Protein 3UB6 (pdb70)

Nearest PDB structures (foldseek):
  3ub8-assembly1_B  TM=1.004E+00  e=7.118E-33  Helicobacter pylori SS1
  2qhk-assembly1_A  TM=8.573E-01  e=2.829E-09  Vibrio parahaemolyticus RIMD 2210633
  4k08-assembly1_A  TM=8.414E-01  e=2.299E-08  Anaeromyxobacter dehalogenans 2CP-C
  5g4z-assembly1_A  TM=8.017E-01  e=2.987E-08  Pseudomonas syringae
  2vj0-assembly1_A  TM=3.983E-01  e=1.845E+00  Mus musculus

Solvent-accessible surface area: 14817 Å² total; per-residue (Å²): 115,56,76,27,43,81,51,10,79,60,13,20,36,120,43,9,27,156,8,0,31,27,0,1,96,1,0,11,24,6,0,36,4,1,33,122,49,36,99,96,107,56,0,76,84,15,0,33,50,2,0,108,109,0,14,82,32,137,22,16,0,19,1,8,0,0,30,94,101,0,44,2,24,16,8,59,14,36,66,163,31,69,61,101,75,1,71,112,25,97,6,116,73,40,44,81,8,0,89,13,2,28,114,5,12,142,134,55,21,11,73,9,104,7,65,18,21,63,141,90,76,13,123,50,40,117,5,0,0,24,0,51,57,4,121,77,5,103,0,4,0,0,0,0,0,0,43,66,21,1,68,102,54,7,52,78,13,69,107,26,22,102,95,85,117,56,76,36,40,80,46,6,80,75,16,19,36,65,42,9,31,114,9,0,31,20,0,1,88,1,0,10,29,5,0,42,9,2,28,133,67,63,99,75,99,57,0,60,154,17,0,29,60,4,0,106,50,0,14,87,36,121,21,15,0,18,1,8,0,0,27,105,99,0,44,2,29,17,8,61,15,35,67,164,29,68,60,102,71,1,73,112,23,98,7,112,78,43,44,79,7,1,90,12,2,34,113,6,13,119,132,55,22,11,72,9,103,8,71,16,20,62,147,90,77,12,128,43,40,135,5,0,0,23,0,53,61,5,120,80,1,76,0,3,0,0,0,0,0,0,43,66,22,2,67,97,53,8,76,78,10,71,108,32,14,89,71,92

Foldseek 3Di:
DVVVVVVVLVVLVVVVQVVQVVVVVVLLVVLVVLLVPDPLVRSLVVSQVVLVVVLVVVAFKHKWKAALQQQTCHDQQCVVSHRHHLQVPAAPVGDSQSVVLNVQQVVAKDKDWGWGASHHPHDTATKMWIWHQRPSSRMTMIIMGGSVNSCVVCVVVVVVVVVD/DVVVVVVVLVVLVVVVQVVQVVVVVVLLVVLLVCLVPDDLVVSLVVSQVVLVVVLVVVAFKHKWKAALQQQTCHDQQCVVSHRHRLQPPAAPVGDSQSVVLNVQQVVAKDKDWGWGASHHPHDTATKMWIWHQNPSSRMTMIIMGGSVNSCVVCVVVVVVVVVD

Secondary structure (DSSP, 8-state):
-HHHHHHHHHHHHHHHHHHHHHHHHHHHHHHHHHHHHS-HHHHHHHHHHHHHHHHHT-SS-EEEEE-TT-BEEE-TTSGGGTTSB-TT---TTS--HHHHHHHHHHTTSEEEEEEE-SSTTS--EEEEEEEEEETTTTEEEEEEEEHHHHHHHTHHHHHHHHH-/-HHHHHHHHHHHHHHHHHHHHHHHHHHHHHHHHHHTTS-HHHHHHHHHHHHHHHHHHTSS-EEEEEETT-BEEE-TTSGGGBTSB-TT---TTS--HHHHHHHHHHTTSEEEEEEE-SSTTSPPEEEEEEEEEETTTTEEEEEEEEHHHHHHHTHHHHHHHHH-

Structure (mmCIF, N/CA/C/O backbone):
data_3UB6
#
_entry.id   3UB6
#
_cell.length_a   79.608
_cell.length_b   81.881
_cell.length_c   94.534
_cell.angle_alpha   90.00
_cell.angle_beta   90.00
_cell.angle_gamma   90.00
#
_symmetry.space_group_name_H-M   'P 21 21 21'
#
loop_
_entity.id
_entity.type
_entity.pdbx_description
1 polymer 'chemoreceptor TlpB'
2 non-polymer UREA
3 non-polymer 'SULFATE ION'
4 non-polymer DI(HYDROXYETHYL)ETHER
5 non-polymer GLYCEROL
6 water water
#
loop_
_atom_site.group_PDB
_atom_site.id
_atom_site.type_symbol
_atom_site.label_atom_id
_atom_site.label_alt_id
_atom_site.label_comp_id
_atom_site.label_asym_id
_atom_site.label_entity_id
_atom_site.label_seq_id
_atom_site.pdbx_PDB_ins_code
_atom_site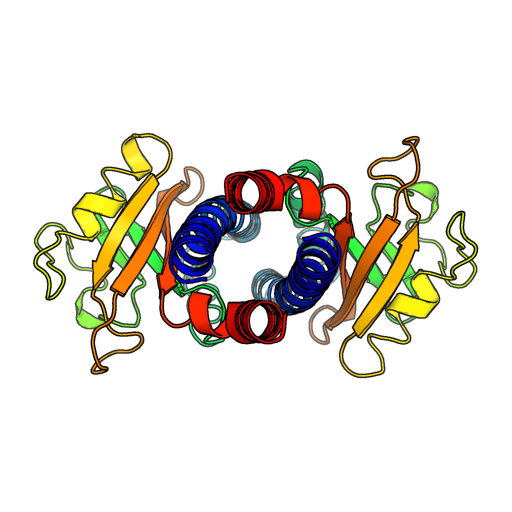.Cartn_x
_atom_site.Cartn_y
_atom_site.Cartn_z
_atom_site.occupancy
_atom_site.B_iso_or_equiv
_atom_site.auth_seq_id
_atom_site.auth_comp_id
_atom_site.auth_asym_id
_atom_site.auth_atom_id
_atom_site.pdbx_PDB_model_num
ATOM 1 N N . LEU A 1 10 ? 30.234 55.912 14.958 1.00 46.62 40 LEU A N 1
ATOM 2 C CA . LEU A 1 10 ? 29.814 54.708 15.746 1.00 47.58 40 LEU A CA 1
ATOM 3 C C . LEU A 1 10 ? 28.331 54.772 16.100 1.00 46.93 40 LEU A C 1
ATOM 4 O O . LEU A 1 10 ? 27.618 53.766 15.962 1.00 44.46 40 LEU A O 1
ATOM 6 N N . ALA A 1 11 ? 27.828 55.984 16.341 1.00 46.68 41 ALA A N 1
ATOM 7 C CA . ALA A 1 11 ? 26.411 56.182 16.699 1.00 46.56 41 ALA A CA 1
ATOM 8 C C . ALA A 1 11 ? 25.495 56.062 15.475 1.00 45.50 41 ALA A C 1
ATOM 9 O O . ALA A 1 11 ? 24.412 55.438 15.540 1.00 41.92 41 ALA A O 1
ATOM 10 N N . GLN A 1 12 ? 25.954 56.606 14.347 1.00 46.18 42 GLN A N 1
ATOM 11 C CA . GLN A 1 12 ? 25.204 56.547 13.087 1.00 46.72 42 GLN A CA 1
ATOM 12 C C . GLN A 1 12 ? 25.133 55.095 12.606 1.00 42.62 42 GLN A C 1
ATOM 13 O O . GLN A 1 12 ? 24.040 54.568 12.316 1.00 42.88 42 GLN A O 1
ATOM 15 N N . LEU A 1 13 ? 26.261 54.394 12.725 1.00 42.79 43 LEU A N 1
ATOM 16 C CA . LEU A 1 13 ? 26.321 52.985 12.354 1.00 42.48 43 LEU A CA 1
ATOM 17 C C . LEU A 1 13 ? 25.349 52.197 13.202 1.00 38.55 43 LEU A C 1
ATOM 18 O O . LEU A 1 13 ? 24.544 51.478 12.657 1.00 36.81 43 LEU A O 1
ATOM 21 N N . MET A 1 14 ? 25.383 52.376 14.523 1.00 37.88 44 MET A N 1
ATOM 22 C CA . MET A 1 14 ? 24.484 51.668 15.416 1.00 38.19 44 MET A CA 1
ATOM 23 C C . MET A 1 14 ? 23.005 51.942 15.094 1.00 35.68 44 MET A C 1
ATOM 24 O O . MET A 1 14 ? 22.200 51.009 15.075 1.00 33.76 44 MET A O 1
ATOM 28 N N . GLU A 1 15 ? 22.639 53.193 14.840 1.00 34.97 45 GLU A N 1
ATOM 29 C CA . GLU A 1 15 ? 21.249 53.524 14.494 1.00 36.50 45 GLU A CA 1
ATOM 30 C C . GLU A 1 15 ? 20.766 52.797 13.229 1.00 32.78 45 GLU A C 1
ATOM 31 O O . GLU A 1 15 ? 19.705 52.175 13.233 1.00 32.30 45 GLU A O 1
ATOM 34 N N . HIS A 1 16 ? 21.549 52.877 12.158 1.00 33.16 46 HIS A N 1
ATOM 35 C CA . HIS A 1 16 ? 21.217 52.272 10.869 1.00 32.51 46 HIS A CA 1
ATOM 36 C C . HIS A 1 16 ? 21.181 50.752 11.012 1.00 31.42 46 HIS A C 1
ATOM 37 O O . HIS A 1 16 ? 20.327 50.069 10.447 1.00 31.40 46 HIS A O 1
ATOM 39 N N . LEU A 1 17 ? 22.061 50.231 11.846 1.00 27.86 47 LEU A N 1
ATOM 40 C CA . LEU A 1 17 ? 22.120 48.817 12.105 1.00 27.96 47 LEU A CA 1
ATOM 41 C C . LEU A 1 17 ? 20.843 48.337 12.841 1.00 24.79 47 LEU A C 1
ATOM 42 O O . LEU A 1 17 ? 20.206 47.360 12.459 1.00 26.14 47 LEU A O 1
ATOM 47 N N . GLU A 1 18 ? 20.423 49.089 13.845 1.00 23.66 48 GLU A N 1
ATOM 48 C CA . GLU A 1 18 ? 19.227 48.773 14.611 1.00 23.72 48 GLU A CA 1
ATOM 49 C C . GLU A 1 18 ? 17.973 48.840 13.748 1.00 21.29 48 GLU A C 1
ATOM 50 O O . GLU A 1 18 ? 17.187 47.882 13.680 1.00 22.08 48 GLU A O 1
ATOM 56 N N . THR A 1 19 ? 17.839 49.900 12.979 1.00 22.09 49 THR A N 1
ATOM 57 C CA . THR A 1 19 ? 16.720 50.067 12.069 1.00 22.47 49 THR A CA 1
ATOM 58 C C . THR A 1 19 ? 16.695 48.930 11.024 1.00 19.72 49 THR A C 1
ATOM 59 O O . THR A 1 19 ? 15.644 48.364 10.729 1.00 19.40 49 THR A O 1
ATOM 63 N N . GLY A 1 20 ? 17.876 48.541 10.562 1.00 20.39 50 GLY A N 1
ATOM 64 C CA . GLY A 1 20 ? 17.985 47.477 9.593 1.00 19.03 50 GLY A CA 1
ATOM 65 C C . GLY A 1 20 ? 17.542 46.142 10.149 1.00 16.35 50 GLY A C 1
ATOM 66 O O . GLY A 1 20 ? 16.876 45.344 9.455 1.00 16.62 50 GLY A O 1
ATOM 67 N N . GLN A 1 21 ? 17.893 45.883 11.397 1.00 17.50 51 GLN A N 1
ATOM 68 C CA . GLN A 1 21 ? 17.496 44.654 12.075 1.00 16.36 51 GLN A CA 1
ATOM 69 C C . GLN A 1 21 ? 15.983 44.597 12.292 1.00 14.75 51 GLN A C 1
ATOM 70 O O . GLN A 1 21 ? 15.356 43.540 12.149 1.00 15.62 51 GLN A O 1
ATOM 76 N N . TYR A 1 22 ? 15.378 45.755 12.550 1.00 14.55 52 TYR A N 1
ATOM 77 C CA . TYR A 1 22 ? 13.930 45.803 12.729 1.00 13.81 52 TYR A CA 1
ATOM 78 C C . TYR A 1 22 ? 13.227 45.530 11.392 1.00 13.39 52 TYR A C 1
ATOM 79 O O . TYR A 1 22 ? 12.250 44.785 11.341 1.00 13.88 52 TYR A O 1
ATOM 88 N N . LYS A 1 23 ? 13.708 46.153 10.316 1.00 14.29 53 LYS A N 1
ATOM 89 C CA . LYS A 1 23 ? 13.155 45.917 8.981 1.00 14.51 53 LYS A CA 1
ATOM 90 C C . LYS A 1 23 ? 13.301 44.435 8.581 1.00 13.25 53 LYS A C 1
ATOM 91 O O . LYS A 1 23 ? 12.386 43.856 7.987 1.00 14.26 53 LYS A O 1
ATOM 97 N N . LYS A 1 24 ? 14.451 43.831 8.904 1.00 13.08 54 LYS A N 1
ATOM 98 C CA . LYS A 1 24 ? 14.647 42.403 8.594 1.00 12.86 54 LYS A CA 1
ATOM 99 C C . LYS A 1 24 ? 13.616 41.550 9.354 1.00 11.38 54 LYS A C 1
ATOM 100 O O . LYS A 1 24 ? 12.999 40.656 8.796 1.00 12.33 54 LYS A O 1
ATOM 106 N N . ARG A 1 25 ? 13.394 41.864 10.625 1.00 11.86 55 ARG A N 1
ATOM 107 C CA . ARG A 1 25 ? 12.408 41.123 11.423 1.00 11.21 55 ARG A CA 1
ATOM 108 C C . ARG A 1 25 ? 10.984 41.296 10.882 1.00 10.21 55 ARG A C 1
ATOM 109 O O . ARG A 1 25 ? 10.196 40.356 10.922 1.00 11.42 55 ARG A O 1
ATOM 117 N N . GLU A 1 26 ? 10.661 42.475 10.353 1.00 11.06 56 GLU A N 1
ATOM 118 C CA . GLU A 1 26 ? 9.382 42.660 9.702 1.00 11.64 56 GLU A CA 1
ATOM 119 C C . GLU A 1 26 ? 9.216 41.596 8.577 1.00 11.07 56 GLU A C 1
ATOM 120 O O . GLU A 1 26 ? 8.144 40.982 8.438 1.00 12.48 56 GLU A O 1
ATOM 126 N N . LYS A 1 27 ? 10.241 41.419 7.751 1.00 11.91 57 LYS A N 1
ATOM 127 C CA . LYS A 1 27 ? 10.153 40.454 6.664 1.00 11.74 57 LYS A CA 1
ATOM 128 C C . LYS A 1 27 ? 10.047 39.028 7.231 1.00 11.20 57 LYS A C 1
ATOM 129 O O . LYS A 1 27 ? 9.316 38.183 6.692 1.00 11.56 57 LYS A O 1
ATOM 135 N N . THR A 1 28 ? 10.823 38.743 8.264 1.00 10.59 58 THR A N 1
ATOM 136 C CA . THR A 1 28 ? 10.752 37.430 8.918 1.00 10.28 58 THR A CA 1
ATOM 137 C C . THR A 1 28 ? 9.327 37.120 9.360 1.00 9.81 58 THR A C 1
ATOM 138 O O . THR A 1 28 ? 8.877 35.980 9.234 1.00 10.97 58 THR A O 1
ATOM 142 N N . LEU A 1 29 ? 8.644 38.092 9.989 1.00 9.70 59 LEU A N 1
ATOM 143 C CA . LEU A 1 29 ? 7.295 37.839 10.449 1.00 9.39 59 LEU A CA 1
ATOM 144 C C . LEU A 1 29 ? 6.339 37.529 9.312 1.00 9.36 59 LEU A C 1
ATOM 145 O O . LEU A 1 29 ? 5.438 36.697 9.492 1.00 9.57 59 LEU A O 1
ATOM 150 N N . ALA A 1 30 ? 6.488 38.201 8.163 1.00 9.18 60 ALA A N 1
ATOM 151 C CA . ALA A 1 30 ? 5.631 37.900 7.015 1.00 8.94 60 ALA A CA 1
ATOM 152 C C . ALA A 1 30 ? 5.846 36.417 6.572 1.00 8.76 60 ALA A C 1
ATOM 153 O O . ALA A 1 30 ? 4.889 35.692 6.273 1.00 9.54 60 ALA A O 1
ATOM 155 N N . TYR A 1 31 ? 7.104 35.968 6.537 1.00 8.95 61 TYR A N 1
ATOM 156 C CA . TYR A 1 31 ? 7.437 34.599 6.158 1.00 8.85 61 TYR A CA 1
ATOM 157 C C . TYR A 1 31 ? 6.927 33.591 7.179 1.00 8.74 61 TYR A C 1
ATOM 158 O O . TYR A 1 31 ? 6.319 32.585 6.832 1.00 9.00 61 TYR A O 1
ATOM 167 N N . MET A 1 32 ? 7.140 33.879 8.462 1.00 9.02 62 MET A N 1
ATOM 168 C CA A MET A 1 32 ? 6.692 32.955 9.468 0.70 7.82 62 MET A CA 1
ATOM 169 C CA B MET A 1 32 ? 6.658 33.047 9.562 0.30 9.10 62 MET A CA 1
ATOM 170 C C . MET A 1 32 ? 5.164 32.855 9.455 1.00 7.74 62 MET A C 1
ATOM 171 O O . MET A 1 32 ? 4.641 31.760 9.656 1.00 8.53 62 MET A O 1
ATOM 180 N N . THR A 1 33 ? 4.444 33.956 9.215 1.00 7.89 63 THR A N 1
ATOM 181 C CA . THR A 1 33 ? 3.000 33.893 9.136 1.00 7.75 63 THR A CA 1
ATOM 182 C C . THR A 1 33 ? 2.579 32.969 7.996 1.00 8.68 63 THR A C 1
ATOM 183 O O . THR A 1 33 ? 1.677 32.156 8.156 1.00 8.24 63 THR A O 1
ATOM 187 N N . LYS A 1 34 ? 3.238 33.093 6.841 1.00 8.14 64 LYS A N 1
ATOM 188 C CA A LYS A 1 34 ? 2.949 32.227 5.715 0.30 8.38 64 LYS A CA 1
ATOM 189 C CA B LYS A 1 34 ? 2.930 32.222 5.726 0.70 8.32 64 LYS A CA 1
ATOM 190 C C . LYS A 1 34 ? 3.134 30.753 6.083 1.00 7.89 64 LYS A C 1
ATOM 191 O O . LYS A 1 34 ? 2.251 29.915 5.815 1.00 8.20 64 LYS A O 1
ATOM 202 N N . ILE A 1 35 ? 4.269 30.415 6.678 1.00 7.43 65 ILE A N 1
ATOM 203 C CA . ILE A 1 35 ? 4.491 28.992 6.997 1.00 8.20 65 ILE A CA 1
ATOM 204 C C . ILE A 1 35 ? 3.572 28.489 8.105 1.00 7.09 65 ILE A C 1
ATOM 205 O O . ILE A 1 35 ? 3.186 27.313 8.106 1.00 7.84 65 ILE A O 1
ATOM 210 N N . LEU A 1 36 ? 3.176 29.360 9.050 1.00 7.02 66 LEU A N 1
ATOM 211 C CA . LEU A 1 36 ? 2.225 28.939 10.096 1.00 7.10 66 LEU A CA 1
ATOM 212 C C . LEU A 1 36 ? 0.838 28.689 9.493 1.00 7.44 66 LEU A C 1
ATOM 213 O O . LEU A 1 36 ? 0.164 27.733 9.865 1.00 8.16 66 LEU A O 1
ATOM 218 N N . GLU A 1 37 ? 0.422 29.562 8.563 1.00 7.44 67 GLU A N 1
ATOM 219 C CA . GLU A 1 37 ? -0.817 29.317 7.837 1.00 7.64 67 GLU A CA 1
ATOM 220 C C . GLU A 1 37 ? -0.762 27.982 7.110 1.00 7.32 67 GLU A C 1
ATOM 221 O O . GLU A 1 37 ? -1.702 27.186 7.186 1.00 7.66 67 GLU A O 1
ATOM 227 N N . GLN A 1 38 ? 0.338 27.731 6.390 1.00 7.54 68 GLN A N 1
ATOM 228 C CA . GLN A 1 38 ? 0.457 26.456 5.692 1.00 7.50 68 GLN A CA 1
ATOM 229 C C . GLN A 1 38 ? 0.381 25.267 6.645 1.00 7.80 68 GLN A C 1
ATOM 230 O O . GLN A 1 38 ? -0.166 24.234 6.291 1.00 8.67 68 GLN A O 1
ATOM 236 N N . GLY A 1 39 ? 0.900 25.431 7.860 1.00 7.53 69 GLY A N 1
ATOM 237 C CA . GLY A 1 39 ? 0.821 24.374 8.826 1.00 8.17 69 GLY A CA 1
ATOM 238 C C . GLY A 1 39 ? -0.591 24.114 9.326 1.00 7.92 69 GLY A C 1
ATOM 239 O O . GLY A 1 39 ? -1.065 22.971 9.322 1.00 8.90 69 GLY A O 1
ATOM 240 N N . ILE A 1 40 ? -1.291 25.186 9.719 1.00 7.42 70 ILE A N 1
ATOM 241 C CA . ILE A 1 40 ? -2.659 25.011 10.210 1.00 7.74 70 ILE A CA 1
ATOM 242 C C . ILE A 1 40 ? -3.615 24.541 9.106 1.00 7.68 70 ILE A C 1
ATOM 243 O O . ILE A 1 40 ? -4.651 23.967 9.392 1.00 7.80 70 ILE A O 1
ATOM 248 N N . HIS A 1 41 ? -3.249 24.767 7.836 1.00 7.63 71 HIS A N 1
ATOM 249 C CA . HIS A 1 41 ? -4.071 24.221 6.770 1.00 7.24 71 HIS A CA 1
ATOM 250 C C . HIS A 1 41 ? -4.204 22.694 6.854 1.00 6.88 71 HIS A C 1
ATOM 251 O O . HIS A 1 41 ? -5.230 22.153 6.454 1.00 8.32 71 HIS A O 1
ATOM 258 N N . GLU A 1 42 ? -3.199 22.013 7.398 1.00 7.62 72 GLU A N 1
ATOM 259 C CA . GLU A 1 42 ? -3.340 20.552 7.612 1.00 7.84 72 GLU A CA 1
ATOM 260 C C . GLU A 1 42 ? -4.504 20.246 8.574 1.00 7.54 72 GLU A C 1
ATOM 261 O O . GLU A 1 42 ? -5.210 19.258 8.395 1.00 8.90 72 GLU A O 1
ATOM 267 N N . TYR A 1 43 ? -4.690 21.119 9.566 1.00 7.14 73 TYR A N 1
ATOM 268 C CA . TYR A 1 43 ? -5.777 20.912 10.512 1.00 7.71 73 TYR A CA 1
ATOM 269 C C . TYR A 1 43 ? -7.115 21.075 9.790 1.00 7.12 73 TYR A C 1
ATOM 270 O O . TYR A 1 43 ? -8.041 20.283 9.953 1.00 8.26 73 TYR A O 1
ATOM 279 N N . TYR A 1 44 ? -7.232 22.164 9.022 1.00 7.31 74 TYR A N 1
ATOM 280 C CA . TYR A 1 44 ? -8.463 22.456 8.309 1.00 7.47 74 TYR A CA 1
ATOM 281 C C . TYR A 1 44 ? -8.822 21.431 7.232 1.00 7.93 74 TYR A C 1
ATOM 282 O O . TYR A 1 44 ? -9.998 21.209 6.947 1.00 8.74 74 TYR A O 1
ATOM 291 N N . LYS A 1 45 ? -7.807 20.824 6.620 1.00 7.53 75 LYS A N 1
ATOM 292 C CA . LYS A 1 45 ? -8.078 19.815 5.599 1.00 8.30 75 LYS A CA 1
ATOM 293 C C . LYS A 1 45 ? -8.599 18.519 6.169 1.00 9.36 75 LYS A C 1
ATOM 294 O O . LYS A 1 45 ? -9.251 17.751 5.454 1.00 11.12 75 LYS A O 1
ATOM 300 N N . SER A 1 46 ? -8.293 18.216 7.438 1.00 9.57 76 SER A N 1
ATOM 301 C CA . SER A 1 46 ? -8.498 16.897 7.980 1.00 10.82 76 SER A CA 1
ATOM 302 C C . SER A 1 46 ? -9.444 16.783 9.182 1.00 9.95 76 SER A C 1
ATOM 303 O O . SER A 1 46 ? -9.712 15.672 9.638 1.00 12.01 76 SER A O 1
ATOM 306 N N . PHE A 1 47 ? -9.871 17.919 9.736 1.00 9.14 77 PHE A N 1
ATOM 307 C CA . PHE A 1 47 ? -10.743 17.982 10.896 1.00 9.64 77 PHE A CA 1
ATOM 308 C C . PHE A 1 47 ? -11.900 18.933 10.631 1.00 9.23 77 PHE A C 1
ATOM 309 O O . PHE A 1 47 ? -11.798 19.816 9.751 1.00 9.21 77 PHE A O 1
ATOM 317 N N . ASP A 1 48 ? -13.013 18.731 11.309 1.00 10.32 78 ASP A N 1
ATOM 318 C CA . ASP A 1 48 ? -14.140 19.654 11.178 1.00 10.95 78 ASP A CA 1
ATOM 319 C C . ASP A 1 48 ? -13.728 21.091 11.597 1.00 9.92 78 ASP A C 1
ATOM 320 O O . ASP A 1 48 ? -12.718 21.313 12.269 1.00 10.64 78 ASP A O 1
ATOM 325 N N . ASN A 1 49 ? -14.477 22.079 11.125 1.00 11.17 79 ASN A N 1
ATOM 326 C CA A ASN A 1 49 ? -14.162 23.492 11.321 0.50 13.67 79 ASN A CA 1
ATOM 327 C CA B ASN A 1 49 ? -14.022 23.459 11.273 0.50 12.10 79 ASN A CA 1
ATOM 328 C C . ASN A 1 49 ? -13.829 23.869 12.758 1.00 12.97 79 ASN A C 1
ATOM 329 O O . ASN A 1 49 ? -12.835 24.483 13.071 1.00 13.37 79 ASN A O 1
ATOM 338 N N . ASP A 1 50 ? -14.716 23.473 13.638 1.00 15.33 80 ASP A N 1
ATOM 339 C CA . ASP A 1 50 ? -14.561 23.830 15.064 1.00 15.65 80 ASP A CA 1
ATOM 340 C C . ASP A 1 50 ? -13.317 23.182 15.673 1.00 13.75 80 ASP A C 1
ATOM 341 O O . ASP A 1 50 ? -12.576 23.811 16.466 1.00 14.66 80 ASP A O 1
ATOM 346 N N . THR A 1 51 ? -13.064 21.933 15.301 1.00 12.49 81 THR A N 1
ATOM 347 C CA . THR A 1 51 ? -11.891 21.213 15.820 1.00 12.31 81 THR A CA 1
ATOM 348 C C . THR A 1 51 ? -10.604 21.811 15.247 1.00 11.42 81 THR A C 1
ATOM 349 O O . THR A 1 51 ? -9.610 21.998 15.970 1.00 12.27 81 THR A O 1
ATOM 353 N N . ALA A 1 52 ? -10.614 22.143 13.953 1.00 10.26 82 ALA A N 1
ATOM 354 C CA . ALA A 1 52 ? -9.440 22.719 13.299 1.00 9.68 82 ALA A CA 1
ATOM 355 C C . ALA A 1 52 ? -9.106 24.062 13.983 1.00 9.18 82 ALA A C 1
ATOM 356 O O . ALA A 1 52 ? -7.933 24.395 14.205 1.00 9.53 82 ALA A O 1
ATOM 358 N N . ARG A 1 53 ? -10.120 24.888 14.215 1.00 9.92 83 ARG A N 1
ATOM 359 C CA . ARG A 1 53 ? -9.872 26.168 14.870 1.00 11.94 83 ARG A CA 1
ATOM 360 C C . ARG A 1 53 ? -9.286 25.954 16.273 1.00 11.68 83 ARG A C 1
ATOM 361 O O . ARG A 1 53 ? -8.330 26.630 16.659 1.00 11.28 83 ARG A O 1
ATOM 369 N N . LYS A 1 54 ? -9.831 25.005 17.036 1.00 12.18 84 LYS A N 1
ATOM 370 C CA A LYS A 1 54 ? -9.284 24.704 18.360 0.60 13.86 84 LYS A CA 1
ATOM 371 C CA B LYS A 1 54 ? -9.282 24.736 18.364 0.40 12.90 84 LYS A CA 1
ATOM 372 C C . LYS A 1 54 ? -7.824 24.289 18.272 1.00 12.17 84 LYS A C 1
ATOM 373 O O . LYS A 1 54 ? -6.981 24.669 19.115 1.00 14.24 84 LYS A O 1
ATOM 378 N N . MET A 1 55 ? -7.511 23.434 17.316 1.00 11.80 85 MET A N 1
ATOM 379 C CA . MET A 1 55 ? -6.132 22.976 17.105 1.00 10.72 85 MET A CA 1
ATOM 380 C C . MET A 1 55 ? -5.213 24.145 16.783 1.00 9.41 85 MET A C 1
ATOM 381 O O . MET A 1 55 ? -4.110 24.255 17.339 1.00 9.84 85 MET A O 1
ATOM 386 N N . ALA A 1 56 ? -5.676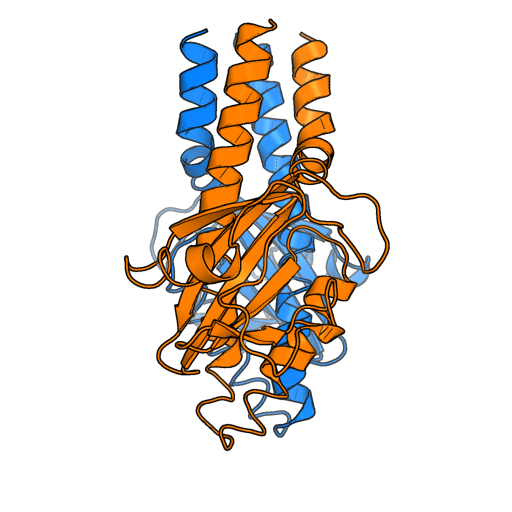 25.061 15.926 1.00 8.88 86 ALA A N 1
ATOM 387 C CA . ALA A 1 56 ? -4.877 26.220 15.563 1.00 8.43 86 ALA A CA 1
ATOM 388 C C . ALA A 1 56 ? -4.572 27.089 16.801 1.00 7.76 86 ALA A C 1
ATOM 389 O O . ALA A 1 56 ? -3.446 27.528 17.001 1.00 8.69 86 ALA A O 1
ATOM 391 N N . LEU A 1 57 ? -5.598 27.347 17.617 1.00 9.41 87 LEU A N 1
ATOM 392 C CA . LEU A 1 57 ? -5.424 28.232 18.763 1.00 9.86 87 LEU A CA 1
ATOM 393 C C . LEU A 1 57 ? -4.643 27.529 19.881 1.00 9.35 87 LEU A C 1
ATOM 394 O O . LEU A 1 57 ? -3.875 28.192 20.591 1.00 11.00 87 LEU A O 1
ATOM 399 N N . ASP A 1 58 ? -4.784 26.209 20.024 1.00 10.29 88 ASP A N 1
ATOM 400 C CA A ASP A 1 58 ? -3.962 25.443 20.970 0.50 11.42 88 ASP A CA 1
ATOM 401 C CA B ASP A 1 58 ? -3.977 25.452 20.974 0.50 10.28 88 ASP A CA 1
ATOM 402 C C . ASP A 1 58 ? -2.495 25.524 20.551 1.00 9.57 88 ASP A C 1
ATOM 403 O O . ASP A 1 58 ? -1.591 25.690 21.376 1.00 9.55 88 ASP A O 1
ATOM 412 N N . TYR A 1 59 ? -2.239 25.379 19.253 1.00 8.75 89 TYR A N 1
ATOM 413 C CA . TYR A 1 59 ? -0.897 25.491 18.729 1.00 7.79 89 TYR A CA 1
ATOM 414 C C . TYR A 1 59 ? -0.322 26.880 19.019 1.00 7.53 89 TYR A C 1
ATOM 415 O O . TYR A 1 59 ? 0.814 27.014 19.461 1.00 8.01 89 TYR A O 1
ATOM 424 N N . PHE A 1 60 ? -1.096 27.917 18.718 1.00 7.80 90 PHE A N 1
ATOM 425 C CA . PHE A 1 60 ? -0.621 29.279 18.946 1.00 7.83 90 PHE A CA 1
ATOM 426 C C . PHE A 1 60 ? -0.323 29.531 20.449 1.00 7.83 90 PHE A C 1
ATOM 427 O O . PHE A 1 60 ? 0.615 30.245 20.758 1.00 8.13 90 PHE A O 1
ATOM 435 N N . LYS A 1 61 ? -1.129 28.945 21.345 1.00 8.38 91 LYS A N 1
ATOM 436 C CA . LYS A 1 61 ? -0.797 28.997 22.771 1.00 8.32 91 LYS A CA 1
ATOM 437 C C . LYS A 1 61 ? 0.568 28.401 23.036 1.00 7.50 91 LYS A C 1
ATOM 438 O O . LYS A 1 61 ? 1.340 28.943 23.818 1.00 9.03 91 LYS A O 1
ATOM 444 N N . ARG A 1 62 ? 0.868 27.250 22.420 1.00 8.26 92 ARG A N 1
ATOM 445 C CA A ARG A 1 62 ? 2.167 26.627 22.618 0.40 7.47 92 ARG A CA 1
ATOM 446 C CA B ARG A 1 62 ? 2.148 26.611 22.605 0.60 8.30 92 ARG A CA 1
ATOM 447 C C . ARG A 1 62 ? 3.291 27.516 22.095 1.00 8.15 92 ARG A C 1
ATOM 448 O O . ARG A 1 62 ? 4.358 27.606 22.726 1.00 8.66 92 ARG A O 1
ATOM 463 N N . ILE A 1 63 ? 3.084 28.191 20.945 1.00 7.35 93 ILE A N 1
ATOM 464 C CA . ILE A 1 63 ? 4.081 29.132 20.458 1.00 7.66 93 ILE A CA 1
ATOM 465 C C . ILE A 1 63 ? 4.304 30.259 21.460 1.00 7.65 93 ILE A C 1
ATOM 466 O O . ILE A 1 63 ? 5.440 30.557 21.853 1.00 8.48 93 ILE A O 1
ATOM 471 N N . ASN A 1 64 ? 3.228 30.871 21.914 1.00 7.85 94 ASN A N 1
ATOM 472 C CA . ASN A 1 64 ? 3.394 31.980 22.860 1.00 7.89 94 ASN A CA 1
ATOM 473 C C . ASN A 1 64 ? 4.072 31.510 24.178 1.00 8.52 94 ASN A C 1
ATOM 474 O O . ASN A 1 64 ? 4.889 32.226 24.756 1.00 9.60 94 ASN A O 1
ATOM 479 N N . ASP A 1 65 ? 3.717 30.319 24.603 1.00 8.61 95 ASP A N 1
ATOM 480 C CA . ASP A 1 65 ? 4.315 29.743 25.829 1.00 9.79 95 ASP A CA 1
ATOM 481 C C . ASP A 1 65 ? 5.803 29.460 25.685 1.00 10.13 95 ASP A C 1
ATOM 482 O O . ASP A 1 65 ? 6.517 29.359 26.682 1.00 12.27 95 ASP A O 1
ATOM 487 N N . ASP A 1 66 ? 6.299 29.348 24.461 1.00 9.26 96 ASP A N 1
ATOM 488 C CA . ASP A 1 66 ? 7.716 29.149 24.206 1.00 9.60 96 ASP A CA 1
ATOM 489 C C . ASP A 1 66 ? 8.529 30.403 24.563 1.00 10.22 96 ASP A C 1
ATOM 490 O O . ASP A 1 66 ? 9.752 30.329 24.724 1.00 11.06 96 ASP A O 1
ATOM 495 N N . LYS A 1 67 ? 7.870 31.567 24.569 1.00 9.86 97 LYS A N 1
ATOM 496 C CA A LYS A 1 67 ? 8.535 32.823 24.949 0.60 10.35 97 LYS A CA 1
ATOM 497 C CA B LYS A 1 67 ? 8.502 32.857 24.911 0.40 11.33 97 LYS A CA 1
ATOM 498 C C . LYS A 1 67 ? 9.794 33.067 24.122 1.00 11.61 97 LYS A C 1
ATOM 499 O O . LYS A 1 67 ? 10.851 33.433 24.650 1.00 12.75 97 LYS A O 1
ATOM 508 N N . GLY A 1 68 ? 9.662 32.912 22.801 1.00 10.35 98 GLY A N 1
ATOM 509 C CA . GLY A 1 68 ? 10.750 33.068 21.885 1.00 10.63 98 GLY A CA 1
ATOM 510 C C . GLY A 1 68 ? 10.591 34.243 20.957 1.00 9.98 98 GLY A C 1
ATOM 511 O O . GLY A 1 68 ? 10.203 35.341 21.350 1.00 11.60 98 GLY A O 1
ATOM 512 N N . MET A 1 69 ? 10.850 34.022 19.668 1.00 10.08 99 MET A N 1
ATOM 513 C CA . MET A 1 69 ? 10.908 35.127 18.733 1.00 9.61 99 MET A CA 1
ATOM 514 C C . MET A 1 69 ? 9.587 35.812 18.504 1.00 8.96 99 MET A C 1
ATOM 515 O O . MET A 1 69 ? 9.570 37.034 18.281 1.00 9.72 99 MET A O 1
ATOM 520 N N . ILE A 1 70 ? 8.505 35.037 18.459 1.00 8.49 100 ILE A N 1
ATOM 521 C CA . ILE A 1 70 ? 7.209 35.576 18.111 1.00 8.29 100 ILE A CA 1
ATOM 522 C C . ILE A 1 70 ? 6.109 35.216 19.093 1.00 7.08 100 ILE A C 1
ATOM 523 O O . ILE A 1 70 ? 6.191 34.211 19.806 1.00 8.46 100 ILE A O 1
ATOM 528 N N . TYR A 1 71 ? 5.065 36.041 19.078 1.00 7.98 101 TYR A N 1
ATOM 529 C CA . TYR A 1 71 ? 3.851 35.816 19.846 1.00 8.27 101 TYR A CA 1
ATOM 530 C C . TYR A 1 71 ? 2.684 36.086 18.929 1.00 8.34 101 TYR A C 1
ATOM 531 O O . TYR A 1 71 ? 2.663 37.118 18.200 1.00 8.95 101 TYR A O 1
ATOM 540 N N . MET A 1 72 ? 1.719 35.177 18.896 1.00 7.71 102 MET A N 1
ATOM 541 C CA . MET A 1 72 ? 0.578 35.284 18.022 1.00 7.96 102 MET A CA 1
ATOM 542 C C . MET A 1 72 ? -0.576 36.039 18.668 1.00 8.40 102 MET A C 1
ATOM 543 O O . MET A 1 72 ? -0.755 35.985 19.891 1.00 8.85 102 MET A O 1
ATOM 548 N N . VAL A 1 73 ? -1.358 36.717 17.824 1.00 8.47 103 VAL A N 1
ATOM 549 C CA . VAL A 1 73 ? -2.641 37.306 18.142 1.00 8.66 103 VAL A CA 1
ATOM 550 C C . VAL A 1 73 ? -3.571 36.944 16.969 1.00 9.15 103 VAL A C 1
ATOM 551 O O . VAL A 1 73 ? -3.108 36.940 15.838 1.00 9.98 103 VAL A O 1
ATOM 555 N N . VAL A 1 74 ? -4.835 36.632 17.230 1.00 8.80 104 VAL A N 1
ATOM 556 C CA . VAL A 1 74 ? -5.766 36.284 16.156 1.00 9.01 104 VAL A CA 1
ATOM 557 C C . VAL A 1 74 ? -7.106 36.969 16.366 1.00 9.70 104 VAL A C 1
ATOM 558 O O . VAL A 1 74 ? -7.636 37.007 17.494 1.00 10.08 104 VAL A O 1
ATOM 562 N N . VAL A 1 75 ? -7.627 37.558 15.286 1.00 9.44 105 VAL A N 1
ATOM 563 C CA . VAL A 1 75 ? -8.973 38.140 15.285 1.00 10.34 105 VAL A CA 1
ATOM 564 C C . VAL A 1 75 ? -9.726 37.612 14.069 1.00 10.80 105 VAL A C 1
ATOM 565 O O . VAL A 1 75 ? -9.110 37.105 13.136 1.00 10.90 105 VAL A O 1
ATOM 569 N N . ASP A 1 76 ? -11.053 37.687 14.094 1.00 12.21 106 ASP A N 1
ATOM 570 C CA . ASP A 1 76 ? -11.820 37.333 12.929 1.00 14.30 106 ASP A CA 1
ATOM 571 C C . ASP A 1 76 ? -11.955 38.570 12.010 1.00 13.93 106 ASP A C 1
ATOM 572 O O . ASP A 1 76 ? -11.468 39.639 12.329 1.00 14.90 106 ASP A O 1
ATOM 577 N N . LYS A 1 77 ? -12.537 38.383 10.806 1.00 16.28 107 LYS A N 1
ATOM 578 C CA . LYS A 1 77 ? -12.599 39.478 9.797 1.00 19.13 107 LYS A CA 1
ATOM 579 C C . LYS A 1 77 ? -13.400 40.687 10.230 1.00 18.85 107 LYS A C 1
ATOM 580 O O . LYS A 1 77 ? -13.226 41.781 9.700 1.00 21.74 107 LYS A O 1
ATOM 584 N N . ASN A 1 78 ? -14.223 40.501 11.253 1.00 17.16 108 ASN A N 1
ATOM 585 C CA . ASN A 1 78 ? -15.031 41.571 11.816 1.00 18.08 108 ASN A CA 1
ATOM 586 C C . ASN A 1 78 ? -14.416 42.187 13.049 1.00 17.45 108 ASN A C 1
ATOM 587 O O . ASN A 1 78 ? -14.962 43.126 13.611 1.00 21.28 108 ASN A O 1
ATOM 592 N N . GLY A 1 79 ? -13.246 41.702 13.446 1.00 15.84 109 GLY A N 1
ATOM 593 C CA . GLY A 1 79 ? -12.553 42.284 14.609 1.00 15.21 109 GLY A CA 1
ATOM 594 C C . GLY A 1 79 ? -12.839 41.635 15.937 1.00 14.86 109 GLY A C 1
ATOM 595 O O . GLY A 1 79 ? -12.435 42.198 16.957 1.00 14.82 109 GLY A O 1
ATOM 596 N N . VAL A 1 80 ? -13.545 40.516 15.962 1.00 13.73 110 VAL A N 1
ATOM 597 C CA . VAL A 1 80 ? -13.742 39.770 17.220 1.00 13.71 110 VAL A CA 1
ATOM 598 C C . VAL A 1 80 ? -12.415 39.102 17.581 1.00 12.27 110 VAL A C 1
ATOM 599 O O . VAL A 1 80 ? -11.796 38.425 16.755 1.00 12.80 110 VAL A O 1
ATOM 603 N N . VAL A 1 81 ? -11.967 39.275 18.814 1.00 12.28 111 VAL A N 1
ATOM 604 C CA . VAL A 1 81 ? -10.709 38.674 19.236 1.00 11.88 111 VAL A CA 1
ATOM 605 C C . VAL A 1 81 ? -10.886 37.178 19.466 1.00 11.50 111 VAL A C 1
ATOM 606 O O . VAL A 1 81 ? -11.765 36.743 20.213 1.00 13.16 111 VAL A O 1
ATOM 610 N N . LEU A 1 82 ? -10.058 36.382 18.789 1.00 10.67 112 LEU A N 1
ATOM 611 C CA . LEU A 1 82 ? -10.091 34.940 18.927 1.00 10.67 112 LEU A CA 1
ATOM 612 C C . LEU A 1 82 ? -9.001 34.401 19.833 1.00 9.58 112 LEU A C 1
ATOM 613 O O . LEU A 1 82 ? -9.188 33.355 20.456 1.00 10.76 112 LEU A O 1
ATOM 618 N N . PHE A 1 83 ? -7.855 35.096 19.911 1.00 10.37 113 PHE A N 1
ATOM 619 C CA . PHE A 1 83 ? -6.706 34.593 20.651 1.00 10.25 113 PHE A CA 1
ATOM 620 C C . PHE A 1 83 ? -5.821 35.746 21.046 1.00 9.10 113 PHE A C 1
ATOM 621 O O . PHE A 1 83 ? -5.360 36.517 20.170 1.00 9.55 113 PHE A O 1
ATOM 629 N N . ASP A 1 84 ? -5.608 35.908 22.360 1.00 9.91 114 ASP A N 1
ATOM 630 C CA . ASP A 1 84 ? -4.678 36.908 22.865 1.00 10.06 114 ASP A CA 1
ATOM 631 C C . ASP A 1 84 ? -4.423 36.661 24.357 1.00 9.73 114 ASP A C 1
ATOM 632 O O . ASP A 1 84 ? -5.106 37.260 25.205 1.00 10.47 114 ASP A O 1
ATOM 637 N N . PRO A 1 85 ? -3.454 35.801 24.676 1.00 9.33 115 PRO A N 1
ATOM 638 C CA . PRO A 1 85 ? -3.231 35.491 26.101 1.00 10.04 115 PRO A CA 1
ATOM 639 C C . PRO A 1 85 ? -2.808 36.668 26.970 1.00 10.74 115 PRO A C 1
ATOM 640 O O . PRO A 1 85 ? -2.876 36.559 28.214 1.00 12.28 115 PRO A O 1
ATOM 644 N N . VAL A 1 86 ? -2.312 37.756 26.370 1.00 9.94 116 VAL A N 1
ATOM 645 C CA . VAL A 1 86 ? -1.969 38.954 27.153 1.00 10.69 116 VAL A CA 1
ATOM 646 C C . VAL A 1 86 ? -3.230 39.649 27.663 1.00 10.96 116 VAL A C 1
ATOM 647 O O . VAL A 1 86 ? -3.206 40.305 28.708 1.00 12.37 116 VAL A O 1
ATOM 651 N N . ASN A 1 87 ? -4.312 39.540 26.887 1.00 10.58 117 ASN A N 1
ATOM 652 C CA . ASN A 1 87 ? -5.571 40.223 27.169 1.00 11.06 117 ASN A CA 1
ATOM 653 C C . ASN A 1 87 ? -6.748 39.235 27.106 1.00 10.88 117 ASN A C 1
ATOM 654 O O . ASN A 1 87 ? -7.631 39.315 26.242 1.00 11.89 117 ASN A O 1
ATOM 659 N N . PRO A 1 88 ? -6.729 38.233 27.986 1.00 11.71 118 PRO A N 1
ATOM 660 C CA . PRO A 1 88 ? -7.674 37.141 27.881 1.00 12.68 118 PRO A CA 1
ATOM 661 C C . PRO A 1 88 ? -9.144 37.516 27.944 1.00 13.46 118 PRO A C 1
ATOM 662 O O . PRO A 1 88 ? -9.976 36.824 27.352 1.00 15.07 118 PRO A O 1
ATOM 666 N N . LYS A 1 89 ? -9.474 38.590 28.645 1.00 14.26 119 LYS A N 1
ATOM 667 C CA . LYS A 1 89 ? -10.864 38.964 28.754 1.00 15.96 119 LYS A CA 1
ATOM 668 C C . LYS A 1 89 ? -11.421 39.513 27.445 1.00 14.62 119 LYS A C 1
ATOM 669 O O . LYS A 1 89 ? -12.636 39.624 27.286 1.00 16.91 119 LYS A O 1
ATOM 674 N N . THR A 1 90 ? -10.549 39.881 26.488 1.00 13.35 120 THR A N 1
ATOM 675 C CA . THR A 1 90 ? -11.029 40.412 25.232 1.00 13.02 120 THR A CA 1
ATOM 676 C C . THR A 1 90 ? -11.453 39.281 24.278 1.00 12.49 120 THR A C 1
ATOM 677 O O . THR A 1 90 ? -12.150 39.551 23.291 1.00 14.23 120 THR A O 1
ATOM 681 N N . VAL A 1 91 ? -11.091 38.041 24.582 1.00 12.86 121 VAL A N 1
ATOM 682 C CA . VAL A 1 91 ? -11.409 36.913 23.696 1.00 13.06 121 VAL A CA 1
ATOM 683 C C . VAL A 1 91 ? -12.916 36.707 23.652 1.00 14.06 121 VAL A C 1
ATOM 684 O O . VAL A 1 91 ? -13.598 36.701 24.682 1.00 15.25 121 VAL A O 1
ATOM 688 N N . GLY A 1 92 ? -13.459 36.634 22.445 1.00 13.40 122 GLY A N 1
ATOM 689 C CA . GLY A 1 92 ? -14.867 36.449 22.211 1.00 15.10 122 GLY A CA 1
ATOM 690 C C . GLY A 1 92 ? -15.652 37.742 22.042 1.00 16.16 122 GLY A C 1
ATOM 691 O O . GLY A 1 92 ? -16.863 37.720 21.781 1.00 19.74 122 GLY A O 1
ATOM 692 N N . GLN A 1 93 ? -14.994 38.859 22.307 1.00 15.59 123 GLN A N 1
ATOM 693 C CA A GLN A 1 93 ? -15.545 40.197 22.235 0.70 17.01 123 GLN A CA 1
ATOM 694 C CA B GLN A 1 93 ? -15.671 40.124 22.113 0.30 17.04 123 GLN A CA 1
ATOM 695 C C . GLN A 1 93 ? -15.053 40.955 20.988 1.00 15.88 123 GLN A C 1
ATOM 696 O O . GLN A 1 93 ? -13.955 40.704 20.528 1.00 15.81 123 GLN A O 1
ATOM 707 N N . SER A 1 94 ? -15.825 41.904 20.489 1.00 17.63 124 SER A N 1
ATOM 708 C CA . SER A 1 94 ? -15.327 42.816 19.481 1.00 16.10 124 SER A CA 1
ATOM 709 C C . SER A 1 94 ? -14.118 43.555 20.035 1.00 15.07 124 SER A C 1
ATOM 710 O O . SER A 1 94 ? -14.153 44.102 21.144 1.00 17.67 124 SER A O 1
ATOM 713 N N . GLY A 1 95 ? -13.062 43.637 19.242 1.00 14.38 125 GLY A N 1
ATOM 714 C CA . GLY A 1 95 ? -11.909 44.406 19.562 1.00 14.77 125 GLY A CA 1
ATOM 715 C C . GLY A 1 95 ? -11.796 45.721 18.808 1.00 13.52 125 GLY A C 1
ATOM 716 O O . GLY A 1 95 ? -10.759 46.380 18.844 1.00 14.20 125 GLY A O 1
ATOM 717 N N . LEU A 1 96 ? -12.878 46.134 18.136 1.00 14.95 126 LEU A N 1
ATOM 718 C CA . LEU A 1 96 ? -12.813 47.334 17.305 1.00 14.91 126 LEU A CA 1
ATOM 719 C C . LEU A 1 96 ? -12.523 48.614 18.069 1.00 16.02 126 LEU A C 1
ATOM 720 O O . LEU A 1 96 ? -11.950 49.537 17.513 1.00 19.37 126 LEU A O 1
ATOM 725 N N . ASP A 1 97 ? -12.893 48.668 19.343 1.00 15.81 127 ASP A N 1
ATOM 726 C CA . ASP A 1 97 ? -12.633 49.865 20.138 1.00 16.90 127 ASP A CA 1
ATOM 727 C C . ASP A 1 97 ? -11.513 49.643 21.157 1.00 15.40 127 ASP A C 1
ATOM 728 O O . ASP A 1 97 ? -11.234 50.530 21.938 1.00 17.99 127 ASP A O 1
ATOM 733 N N . ALA A 1 98 ? -10.792 48.534 21.034 1.00 15.22 128 ALA A N 1
ATOM 734 C CA . ALA A 1 98 ? -9.673 48.240 21.919 1.00 14.89 128 ALA A CA 1
ATOM 735 C C . ALA A 1 98 ? -8.508 49.159 21.598 1.00 14.59 128 ALA A C 1
ATOM 736 O O . ALA A 1 98 ? -8.174 49.391 20.421 1.00 15.80 128 ALA A O 1
ATOM 738 N N . GLN A 1 99 ? -7.909 49.742 22.626 1.00 13.41 129 GLN A N 1
ATOM 739 C CA . GLN A 1 99 ? -6.735 50.568 22.450 1.00 13.57 129 GLN A CA 1
ATOM 740 C C . GLN A 1 99 ? -5.588 50.056 23.271 1.00 11.88 129 GLN A C 1
ATOM 741 O O . GLN A 1 99 ? -5.765 49.631 24.427 1.00 13.69 129 GLN A O 1
ATOM 747 N N . SER A 1 100 ? -4.396 50.119 22.702 1.00 10.88 130 SER A N 1
ATOM 748 C CA . SER A 1 100 ? -3.178 49.923 23.466 1.00 10.75 130 SER A CA 1
ATOM 749 C C . SER A 1 100 ? -2.993 51.109 24.427 1.00 10.84 130 SER A C 1
ATOM 750 O O . SER A 1 100 ? -3.629 52.165 24.251 1.00 12.31 130 SER A O 1
ATOM 753 N N . VAL A 1 101 ? -2.048 50.992 25.362 1.00 11.36 131 VAL A N 1
ATOM 754 C CA . VAL A 1 101 ? -1.824 52.077 26.318 1.00 12.10 131 VAL A CA 1
ATOM 755 C C . VAL A 1 101 ? -1.280 53.344 25.660 1.00 12.20 131 VAL A C 1
ATOM 756 O O . VAL A 1 101 ? -1.392 54.418 26.229 1.00 14.36 131 VAL A O 1
ATOM 760 N N . ASP A 1 102 ? -0.659 53.207 24.471 1.00 12.51 132 ASP A N 1
ATOM 761 C CA . ASP A 1 102 ? -0.206 54.322 23.690 1.00 13.91 132 ASP A CA 1
ATOM 762 C C . ASP A 1 102 ? -1.259 54.808 22.671 1.00 13.95 132 ASP A C 1
ATOM 763 O O . ASP A 1 102 ? -0.957 55.632 21.813 1.00 17.07 132 ASP A O 1
ATOM 768 N N . GLY A 1 103 ? -2.502 54.373 22.838 1.00 12.95 133 GLY A N 1
ATOM 769 C CA . GLY A 1 103 ? -3.606 54.906 22.083 1.00 14.72 133 GLY A CA 1
ATOM 770 C C . GLY A 1 103 ? -3.833 54.377 20.691 1.00 13.96 133 GLY A C 1
ATOM 771 O O . GLY A 1 103 ? -4.562 54.989 19.904 1.00 18.84 133 GLY A O 1
ATOM 772 N N . VAL A 1 104 ? -3.281 53.217 20.392 1.00 13.31 134 VAL A N 1
ATOM 773 C CA . VAL A 1 104 ? -3.430 52.618 19.058 1.00 13.20 134 VAL A CA 1
ATOM 774 C C . VAL A 1 104 ? -4.586 51.647 19.045 1.00 12.07 134 VAL A C 1
ATOM 775 O O . VAL A 1 104 ? -4.665 50.767 19.909 1.00 11.80 134 VAL A O 1
ATOM 779 N N . TYR A 1 105 ? -5.472 51.752 18.044 1.00 13.15 135 TYR A N 1
ATOM 780 C CA . TYR A 1 105 ? -6.546 50.786 17.860 1.00 12.66 135 TYR A CA 1
ATOM 781 C C . TYR A 1 105 ? -5.902 49.581 17.173 1.00 12.13 135 TYR A C 1
ATOM 782 O O . TYR A 1 105 ? -5.944 49.430 15.939 1.00 13.23 135 TYR A O 1
ATOM 791 N N . TYR A 1 106 ? -5.319 48.700 17.961 1.00 11.55 136 TYR A N 1
ATOM 792 C CA . TYR A 1 106 ? -4.484 47.650 17.407 1.00 11.26 136 TYR A CA 1
ATOM 793 C C . TYR A 1 106 ? -5.262 46.667 16.534 1.00 10.58 136 TYR A C 1
ATOM 794 O O . TYR A 1 106 ? -4.724 46.176 15.527 1.00 11.59 136 TYR A O 1
ATOM 803 N N . VAL A 1 107 ? -6.495 46.335 16.926 1.00 11.05 137 VAL A N 1
ATOM 804 C CA . VAL A 1 107 ? -7.301 45.428 16.104 1.00 10.80 137 VAL A CA 1
ATOM 805 C C . VAL A 1 107 ? -7.676 46.076 14.761 1.00 11.32 137 VAL A C 1
ATOM 806 O O . VAL A 1 107 ? -7.634 45.411 13.708 1.00 12.23 137 VAL A O 1
ATOM 810 N N . ARG A 1 108 ? -8.056 47.351 14.785 1.00 12.21 138 ARG A N 1
ATOM 811 C CA . ARG A 1 108 ? -8.279 48.068 13.508 1.00 12.96 138 ARG A CA 1
ATOM 812 C C . ARG A 1 108 ? -7.023 47.989 12.650 1.00 12.51 138 ARG A C 1
ATOM 813 O O . ARG A 1 108 ? -7.118 47.811 11.419 1.00 13.86 138 ARG A O 1
ATOM 821 N N . GLY A 1 109 ? -5.856 48.143 13.254 1.00 12.33 139 GLY A N 1
ATOM 822 C CA . GLY A 1 109 ? -4.588 48.033 12.534 1.00 12.15 139 GLY A CA 1
ATOM 823 C C . GLY A 1 109 ? -4.417 46.657 11.905 1.00 11.71 139 GLY A C 1
ATOM 824 O O . GLY A 1 109 ? -4.020 46.530 10.723 1.00 12.87 139 GLY A O 1
ATOM 825 N N . TYR A 1 110 ? -4.745 45.606 12.637 1.00 10.90 140 TYR A N 1
ATOM 826 C CA . TYR A 1 110 ? -4.621 44.272 12.079 1.00 10.07 140 TYR A CA 1
ATOM 827 C C . TYR A 1 110 ? -5.497 44.138 10.829 1.00 10.81 140 TYR A C 1
ATOM 828 O O . TYR A 1 110 ? -5.099 43.503 9.837 1.00 11.75 140 TYR A O 1
ATOM 837 N N . LEU A 1 111 ? -6.721 44.615 10.931 1.00 11.41 141 LEU A N 1
ATOM 838 C CA . LEU A 1 111 ? -7.698 44.501 9.844 1.00 11.56 141 LEU A CA 1
ATOM 839 C C . LEU A 1 111 ? -7.314 45.333 8.623 1.00 12.63 141 LEU A C 1
ATOM 840 O O . LEU 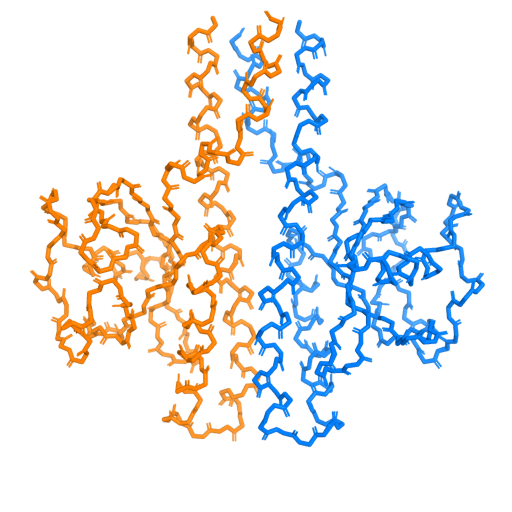A 1 111 ? -7.471 44.876 7.480 1.00 14.15 141 LEU A O 1
ATOM 845 N N . GLU A 1 112 ? -6.819 46.548 8.856 1.00 13.01 142 GLU A N 1
ATOM 846 C CA A GLU A 1 112 ? -6.421 47.420 7.758 0.70 14.92 142 GLU A CA 1
ATOM 847 C CA B GLU A 1 112 ? -6.400 47.447 7.774 0.30 13.81 142 GLU A CA 1
ATOM 848 C C . GLU A 1 112 ? -5.269 46.794 7.004 1.00 12.95 142 GLU A C 1
ATOM 849 O O . GLU A 1 112 ? -5.237 46.792 5.769 1.00 15.01 142 GLU A O 1
ATOM 860 N N . ALA A 1 113 ? -4.304 46.238 7.738 1.00 12.48 143 ALA A N 1
ATOM 861 C CA . ALA A 1 113 ? -3.160 45.596 7.116 1.00 12.78 143 ALA A CA 1
ATOM 862 C C . ALA A 1 113 ? -3.588 44.352 6.319 1.00 12.82 143 ALA A C 1
ATOM 863 O O . ALA A 1 113 ? -3.158 44.135 5.163 1.00 14.18 143 ALA A O 1
ATOM 865 N N . ALA A 1 114 ? -4.482 43.550 6.892 1.00 11.71 144 ALA A N 1
ATOM 866 C CA . ALA A 1 114 ? -4.945 42.333 6.206 1.00 12.17 144 ALA A CA 1
ATOM 867 C C . ALA A 1 114 ? -5.718 42.688 4.925 1.00 12.80 144 ALA A C 1
ATOM 868 O O . ALA A 1 114 ? -5.625 41.991 3.922 1.00 15.04 144 ALA A O 1
ATOM 870 N N . LYS A 1 115 ? -6.496 43.762 4.954 1.00 14.43 145 LYS A N 1
ATOM 871 C CA . LYS A 1 115 ? -7.299 44.190 3.777 1.00 16.01 145 LYS A CA 1
ATOM 872 C C . LYS A 1 115 ? -6.393 44.579 2.599 1.00 16.62 145 LYS A C 1
ATOM 873 O O . LYS A 1 115 ? -6.795 44.421 1.423 1.00 21.44 145 LYS A O 1
ATOM 877 N N . LYS A 1 116 ? -5.178 45.028 2.896 1.00 16.46 146 LYS A N 1
ATOM 878 C CA . LYS A 1 116 ? -4.165 45.390 1.882 1.00 18.83 146 LYS A CA 1
ATOM 879 C C . LYS A 1 116 ? -3.358 44.185 1.369 1.00 17.79 146 LYS A C 1
ATOM 880 O O . LYS A 1 116 ? -2.397 44.343 0.626 1.00 21.60 146 LYS A O 1
ATOM 884 N N . GLY A 1 117 ? -3.642 43.001 1.902 1.00 15.81 147 GLY A N 1
ATOM 885 C CA . GLY A 1 117 ? -2.885 41.813 1.566 1.00 15.31 147 GLY A CA 1
ATOM 886 C C . GLY A 1 117 ? -1.767 41.435 2.523 1.00 14.09 147 GLY A C 1
ATOM 887 O O . GLY A 1 117 ? -0.985 40.516 2.266 1.00 15.12 147 GLY A O 1
ATOM 888 N N . GLY A 1 118 ? -1.731 42.126 3.663 1.00 13.20 148 GLY A N 1
ATOM 889 C CA . GLY A 1 118 ? -0.722 41.909 4.681 1.00 13.39 148 GLY A CA 1
ATOM 890 C C . GLY A 1 118 ? -0.007 43.199 5.012 1.00 13.18 148 GLY A C 1
ATOM 891 O O . GLY A 1 118 ? 0.229 44.052 4.135 1.00 15.16 148 GLY A O 1
ATOM 892 N N . GLY A 1 119 ? 0.318 43.395 6.270 1.00 12.57 149 GLY A N 1
ATOM 893 C CA . GLY A 1 119 ? 1.027 44.589 6.674 1.00 12.76 149 GLY A CA 1
ATOM 894 C C . GLY A 1 119 ? 1.224 44.685 8.174 1.00 10.52 149 GLY A C 1
ATOM 895 O O . GLY A 1 119 ? 1.008 43.714 8.869 1.00 11.26 149 GLY A O 1
ATOM 896 N N . TYR A 1 120 ? 1.601 45.887 8.619 1.00 11.79 150 TYR A N 1
ATOM 897 C CA . TYR A 1 120 ? 2.151 46.071 9.957 1.00 11.18 150 TYR A CA 1
ATOM 898 C C . TYR A 1 120 ? 1.354 47.047 10.802 1.00 12.24 150 TYR A C 1
ATOM 899 O O . TYR A 1 120 ? 0.792 48.037 10.286 1.00 13.69 150 TYR A O 1
ATOM 908 N N . THR A 1 121 ? 1.347 46.773 12.110 1.00 11.21 151 THR A N 1
ATOM 909 C CA . THR A 1 121 ? 0.714 47.600 13.150 1.00 11.04 151 THR A CA 1
ATOM 910 C C . THR A 1 121 ? 1.741 47.764 14.275 1.00 10.86 151 THR A C 1
ATOM 911 O O . THR A 1 121 ? 2.338 46.783 14.700 1.00 11.53 151 THR A O 1
ATOM 915 N N . TYR A 1 122 ? 1.892 48.988 14.769 1.00 11.48 152 TYR A N 1
ATOM 916 C CA . TYR A 1 122 ? 2.914 49.350 15.763 1.00 11.40 152 TYR A CA 1
ATOM 917 C C . TYR A 1 122 ? 2.221 49.903 17.000 1.00 11.57 152 TYR A C 1
ATOM 918 O O . TYR A 1 122 ? 1.423 50.821 16.897 1.00 13.38 152 TYR A O 1
ATOM 927 N N . TYR A 1 123 ? 2.556 49.352 18.161 1.00 11.05 153 TYR A N 1
ATOM 928 C CA . TYR A 1 123 ? 1.880 49.750 19.400 1.00 10.93 153 TYR A CA 1
ATOM 929 C C . TYR A 1 123 ? 2.614 49.168 20.604 1.00 11.16 153 TYR A C 1
ATOM 930 O O . TYR A 1 123 ? 3.539 48.382 20.437 1.00 11.22 153 TYR A O 1
ATOM 939 N N . LYS A 1 124 ? 2.229 49.609 21.805 1.00 11.41 154 LYS A N 1
ATOM 940 C CA . LYS A 1 124 ? 2.830 49.075 23.030 1.00 11.32 154 LYS A CA 1
ATOM 941 C C . LYS A 1 124 ? 1.876 48.076 23.693 1.00 11.17 154 LYS A C 1
ATOM 942 O O . LYS A 1 124 ? 0.639 48.253 23.704 1.00 11.89 154 LYS A O 1
ATOM 948 N N . MET A 1 125 ? 2.464 47.058 24.290 1.00 10.74 155 MET A N 1
ATOM 949 C CA . MET A 1 125 ? 1.696 46.018 24.949 1.00 10.29 155 MET A CA 1
ATOM 950 C C . MET A 1 125 ? 2.630 45.257 25.867 1.00 10.21 155 MET A C 1
ATOM 951 O O . MET A 1 125 ? 3.802 45.097 25.542 1.00 11.26 155 MET A O 1
ATOM 956 N N . PRO A 1 126 ? 2.117 44.726 26.983 1.00 10.38 156 PRO A N 1
ATOM 957 C CA . PRO A 1 126 ? 2.969 43.838 27.755 1.00 10.75 156 PRO A CA 1
ATOM 958 C C . PRO A 1 126 ? 3.284 42.553 26.990 1.00 10.28 156 PRO A C 1
ATOM 959 O O . PRO A 1 126 ? 2.584 42.214 26.029 1.00 11.18 156 PRO A O 1
ATOM 963 N N . LYS A 1 127 ? 4.263 41.811 27.499 1.00 11.37 157 LYS A N 1
ATOM 964 C CA . LYS A 1 127 ? 4.554 40.464 27.025 1.00 12.19 157 LYS A CA 1
ATOM 965 C C . LYS A 1 127 ? 3.649 39.409 27.650 1.00 12.49 157 LYS A C 1
ATOM 966 O O . LYS A 1 127 ? 3.523 38.311 27.123 1.00 13.21 157 LYS A O 1
ATOM 972 N N . TYR A 1 128 ? 3.046 39.724 28.798 1.00 12.46 158 TYR A N 1
ATOM 973 C CA . TYR A 1 128 ? 2.141 38.850 29.489 1.00 12.62 158 TYR A CA 1
ATOM 974 C C . TYR A 1 128 ? 1.149 39.701 30.269 1.00 12.34 158 TYR A C 1
ATOM 975 O O . TYR A 1 128 ? 1.417 40.866 30.568 1.00 12.54 158 TYR A O 1
ATOM 984 N N . ASP A 1 129 ? -0.005 39.110 30.594 1.00 12.96 159 ASP A N 1
ATOM 985 C CA . ASP A 1 129 ? -1.093 39.794 31.270 1.00 12.32 159 ASP A CA 1
ATOM 986 C C . ASP A 1 129 ? -0.594 40.387 32.600 1.00 13.22 159 ASP A C 1
ATOM 987 O O . ASP A 1 129 ? -0.093 39.672 33.433 1.00 15.19 159 ASP A O 1
ATOM 992 N N . GLY A 1 130 ? -0.689 41.692 32.733 1.00 14.03 160 GLY A N 1
ATOM 993 C CA . GLY A 1 130 ? -0.249 42.405 33.938 1.00 14.15 160 GLY A CA 1
ATOM 994 C C . GLY A 1 130 ? 1.182 42.905 33.928 1.00 13.35 160 GLY A C 1
ATOM 995 O O . GLY A 1 130 ? 1.627 43.540 34.895 1.00 16.58 160 GLY A O 1
ATOM 996 N N . GLY A 1 131 ? 1.929 42.630 32.856 1.00 13.13 161 GLY A N 1
ATOM 997 C CA . GLY A 1 131 ? 3.309 43.023 32.784 1.00 13.31 161 GLY A CA 1
ATOM 998 C C . GLY A 1 131 ? 3.516 44.475 32.331 1.00 11.64 161 GLY A C 1
ATOM 999 O O . GLY A 1 131 ? 2.575 45.203 32.045 1.00 11.95 161 GLY A O 1
ATOM 1000 N N . VAL A 1 132 ? 4.773 44.903 32.317 1.00 12.06 162 VAL A N 1
ATOM 1001 C CA . VAL A 1 132 ? 5.128 46.235 31.881 1.00 12.58 162 VAL A CA 1
ATOM 1002 C C . VAL A 1 132 ? 4.938 46.337 30.361 1.00 11.60 162 VAL A C 1
ATOM 1003 O O . VAL A 1 132 ? 5.369 45.452 29.603 1.00 13.31 162 VAL A O 1
ATOM 1007 N N . PRO A 1 133 ? 4.268 47.393 29.901 1.00 10.92 163 PRO A N 1
ATOM 1008 C CA . PRO A 1 133 ? 4.069 47.543 28.447 1.00 11.58 163 PRO A CA 1
ATOM 1009 C C . PRO A 1 133 ? 5.364 47.844 27.722 1.00 12.05 163 PRO A C 1
ATOM 1010 O O . PRO A 1 133 ? 6.213 48.576 28.253 1.00 15.70 163 PRO A O 1
ATOM 1014 N N . GLU A 1 134 ? 5.522 47.260 26.526 1.00 12.40 164 GLU A N 1
ATOM 1015 C CA A GLU A 1 134 ? 6.660 47.645 25.750 0.40 12.62 164 GLU A CA 1
ATOM 1016 C CA B GLU A 1 134 ? 6.722 47.325 25.695 0.60 13.93 164 GLU A CA 1
ATOM 1017 C C . GLU A 1 134 ? 6.365 47.637 24.260 1.00 12.18 164 GLU A C 1
ATOM 1018 O O . GLU A 1 134 ? 5.355 47.139 23.790 1.00 12.45 164 GLU A O 1
ATOM 1029 N N . LYS A 1 135 ? 7.219 48.367 23.552 1.00 11.88 165 LYS A N 1
ATOM 1030 C CA . LYS A 1 135 ? 6.974 48.595 22.139 1.00 11.51 165 LYS A CA 1
ATOM 1031 C C . LYS A 1 135 ? 7.088 47.273 21.364 1.00 11.10 165 LYS A C 1
ATOM 1032 O O . LYS A 1 135 ? 7.993 46.468 21.588 1.00 11.41 165 LYS A O 1
ATOM 1037 N N . LYS A 1 136 ? 6.146 47.083 20.449 1.00 10.34 166 LYS A N 1
ATOM 1038 C CA . LYS A 1 136 ? 6.138 45.888 19.615 1.00 10.63 166 LYS A CA 1
ATOM 1039 C C . LYS A 1 136 ? 5.545 46.208 18.251 1.00 11.01 166 LYS A C 1
ATOM 1040 O O . LYS A 1 136 ? 5.083 47.319 17.993 1.00 11.47 166 LYS A O 1
ATOM 1046 N N . PHE A 1 137 ? 5.557 45.202 17.376 1.00 10.58 167 PHE A N 1
ATOM 1047 C CA . PHE A 1 137 ? 4.862 45.331 16.096 1.00 10.91 167 PHE A CA 1
ATOM 1048 C C . PHE A 1 137 ? 4.268 43.987 15.717 1.00 10.17 167 PHE A C 1
ATOM 1049 O O . PHE A 1 137 ? 4.725 42.929 16.172 1.00 10.36 167 PHE A O 1
ATOM 1057 N N . ALA A 1 138 ? 3.263 44.073 14.852 1.00 10.62 168 ALA A N 1
ATOM 1058 C CA . ALA A 1 138 ? 2.535 42.935 14.352 1.00 10.20 168 ALA A CA 1
ATOM 1059 C C . ALA A 1 138 ? 2.482 42.928 12.835 1.00 10.76 168 ALA A C 1
ATOM 1060 O O . ALA A 1 138 ? 2.226 43.969 12.244 1.00 12.33 168 ALA A O 1
ATOM 1062 N N . TYR A 1 139 ? 2.736 41.764 12.242 1.00 9.46 169 TYR A N 1
ATOM 1063 C CA . TYR A 1 139 ? 2.395 41.517 10.835 1.00 9.34 169 TYR A CA 1
ATOM 1064 C C . TYR A 1 139 ? 1.085 40.753 10.823 1.00 9.25 169 TYR A C 1
ATOM 1065 O O . TYR A 1 139 ? 0.977 39.724 11.516 1.00 10.46 169 TYR A O 1
ATOM 1074 N N . SER A 1 140 ? 0.068 41.241 10.111 1.00 9.79 170 SER A N 1
ATOM 1075 C CA . SER A 1 140 ? -1.194 40.528 10.059 1.00 9.44 170 SER A CA 1
ATOM 1076 C C . SER A 1 140 ? -1.528 40.173 8.597 1.00 9.16 170 SER A C 1
ATOM 1077 O O . SER A 1 140 ? -1.157 40.901 7.668 1.00 10.65 170 SER A O 1
ATOM 1080 N N . HIS A 1 141 ? -2.326 39.130 8.429 1.00 9.61 171 HIS A N 1
ATOM 1081 C CA . HIS A 1 141 ? -2.711 38.585 7.137 1.00 9.22 171 HIS A CA 1
ATOM 1082 C C . HIS A 1 141 ? -3.998 37.804 7.292 1.00 9.10 171 HIS A C 1
ATOM 1083 O O . HIS A 1 141 ? -4.179 37.091 8.286 1.00 10.17 171 HIS A O 1
ATOM 1090 N N . TYR A 1 142 ? -4.885 37.900 6.312 1.00 10.13 172 TYR A N 1
ATOM 1091 C CA . TYR A 1 142 ? -6.112 37.133 6.267 1.00 10.02 172 TYR A CA 1
ATOM 1092 C C . TYR A 1 142 ? -5.885 35.787 5.605 1.00 9.61 172 TYR A C 1
ATOM 1093 O O . TYR A 1 142 ? -5.536 35.701 4.411 1.00 12.23 172 TYR A O 1
ATOM 1102 N N . ASP A 1 143 ? -6.044 34.738 6.411 1.00 9.54 173 ASP A N 1
ATOM 1103 C CA . ASP A 1 143 ? -5.916 33.362 5.901 1.00 9.95 173 ASP A CA 1
ATOM 1104 C C . ASP A 1 143 ? -7.270 32.914 5.391 1.00 11.19 173 ASP A C 1
ATOM 1105 O O . ASP A 1 143 ? -8.220 32.737 6.153 1.00 11.44 173 ASP A O 1
ATOM 1110 N N . GLU A 1 144 ? -7.382 32.691 4.071 1.00 14.11 174 GLU A N 1
ATOM 1111 C CA A GLU A 1 144 ? -8.719 32.352 3.564 0.63 14.97 174 GLU A CA 1
ATOM 1112 C CA B GLU A 1 144 ? -8.610 32.329 3.428 0.37 14.53 174 GLU A CA 1
ATOM 1113 C C . GLU A 1 144 ? -9.204 30.969 3.910 1.00 14.31 174 GLU A C 1
ATOM 1114 O O . GLU A 1 144 ? -10.416 30.822 4.125 1.00 21.84 174 GLU A O 1
ATOM 1125 N N . VAL A 1 145 ? -8.312 30.025 4.179 1.00 12.28 175 VAL A N 1
ATOM 1126 C CA . VAL A 1 145 ? -8.750 28.689 4.565 1.00 11.92 175 VAL A CA 1
ATOM 1127 C C . VAL A 1 145 ? -9.421 28.719 5.956 1.00 10.74 175 VAL A C 1
ATOM 1128 O O . VAL A 1 145 ? -10.532 28.225 6.119 1.00 13.66 175 VAL A O 1
ATOM 1132 N N . SER A 1 146 ? -8.752 29.316 6.942 1.00 10.73 176 SER A N 1
ATOM 1133 C CA . SER A 1 146 ? -9.296 29.342 8.292 1.00 11.65 176 SER A CA 1
ATOM 1134 C C . SER A 1 146 ? -10.266 30.477 8.540 1.00 11.52 176 SER A C 1
ATOM 1135 O O . SER A 1 146 ? -10.959 30.517 9.557 1.00 13.75 176 SER A O 1
ATOM 1138 N N . GLN A 1 147 ? -10.241 31.471 7.660 1.00 11.62 177 GLN A N 1
ATOM 1139 C CA . GLN A 1 147 ? -11.038 32.685 7.798 1.00 12.72 177 GLN A CA 1
ATOM 1140 C C . GLN A 1 147 ? -10.685 33.435 9.084 1.00 14.33 177 GLN A C 1
ATOM 1141 O O . GLN A 1 147 ? -11.547 33.919 9.805 1.00 19.99 177 GLN A O 1
ATOM 1147 N N . MET A 1 148 ? -9.406 33.468 9.382 1.00 10.95 178 MET A N 1
ATOM 1148 C CA . MET A 1 148 ? -8.872 34.197 10.513 1.00 10.61 178 MET A CA 1
ATOM 1149 C C . MET A 1 148 ? -7.869 35.240 10.039 1.00 9.71 178 MET A C 1
ATOM 1150 O O . MET A 1 148 ? -7.097 34.993 9.102 1.00 10.55 178 MET A O 1
ATOM 1155 N N . VAL A 1 149 ? -7.841 36.385 10.725 1.00 9.94 179 VAL A N 1
ATOM 1156 C CA . VAL A 1 149 ? -6.791 37.372 10.590 1.00 9.64 179 VAL A CA 1
ATOM 1157 C C . VAL A 1 149 ? -5.723 37.019 11.627 1.00 9.53 179 VAL A C 1
ATOM 1158 O O . VAL A 1 149 ? -5.925 37.179 12.842 1.00 11.02 179 VAL A O 1
ATOM 1162 N N . ILE A 1 150 ? -4.617 36.467 11.127 1.00 9.45 180 ILE A N 1
ATOM 1163 C CA . ILE A 1 150 ? -3.513 35.994 11.936 1.00 8.85 180 ILE A CA 1
ATOM 1164 C C . ILE A 1 150 ? -2.433 37.024 12.019 1.00 9.17 180 ILE A C 1
ATOM 1165 O O . ILE A 1 150 ? -1.997 37.572 10.992 1.00 10.11 180 ILE A O 1
ATOM 1170 N N . ALA A 1 151 ? -2.011 37.338 13.251 1.00 9.51 181 ALA A N 1
ATOM 1171 C CA . ALA A 1 151 ? -0.916 38.280 13.490 1.00 9.24 181 ALA A CA 1
ATOM 1172 C C . ALA A 1 151 ? 0.245 37.592 14.206 1.00 8.85 181 ALA A C 1
ATOM 1173 O O . ALA A 1 151 ? 0.068 37.007 15.289 1.00 10.26 181 ALA A O 1
ATOM 1175 N N . ALA A 1 152 ? 1.427 37.642 13.589 1.00 9.05 182 ALA A N 1
ATOM 1176 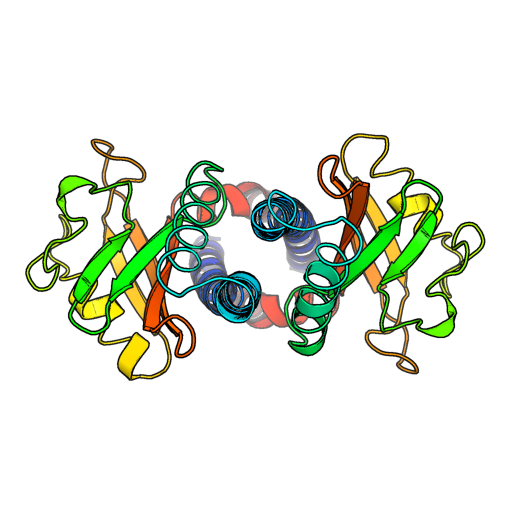C CA . ALA A 1 152 ? 2.686 37.265 14.223 1.00 7.67 182 ALA A CA 1
ATOM 1177 C C . ALA A 1 152 ? 3.280 38.547 14.736 1.00 8.90 182 ALA A C 1
ATOM 1178 O O . ALA A 1 152 ? 3.366 39.541 13.971 1.00 9.55 182 ALA A O 1
ATOM 1180 N N . THR A 1 153 ? 3.761 38.545 15.984 1.00 8.78 183 THR A N 1
ATOM 1181 C CA . THR A 1 153 ? 4.243 39.773 16.594 1.00 8.56 183 THR A CA 1
ATOM 1182 C C . THR A 1 153 ? 5.603 39.558 17.235 1.00 8.92 183 THR A C 1
ATOM 1183 O O . THR A 1 153 ? 5.922 38.458 17.692 1.00 9.16 183 THR A O 1
ATOM 1187 N N . SER A 1 154 ? 6.371 40.645 17.333 1.00 8.94 184 SER A N 1
ATOM 1188 C CA . SER A 1 154 ? 7.652 40.610 18.047 1.00 9.21 184 SER A CA 1
ATOM 1189 C C . SER A 1 154 ? 7.815 41.924 18.829 1.00 9.05 184 SER A C 1
ATOM 1190 O O . SER A 1 154 ? 7.290 42.982 18.434 1.00 10.26 184 SER A O 1
ATOM 1193 N N . TYR A 1 155 ? 8.587 41.827 19.910 1.00 10.42 185 TYR A N 1
ATOM 1194 C CA . TYR A 1 155 ? 8.918 42.930 20.794 1.00 11.08 185 TYR A CA 1
ATOM 1195 C C . TYR A 1 155 ? 10.310 43.448 20.438 1.00 10.66 185 TYR A C 1
ATOM 1196 O O . TYR A 1 155 ? 11.259 42.673 20.278 1.00 11.82 185 TYR A O 1
ATOM 1205 N N . TYR A 1 156 ? 10.454 44.771 20.391 1.00 12.28 186 TYR A N 1
ATOM 1206 C CA . TYR A 1 156 ? 11.750 45.336 20.080 1.00 12.17 186 TYR A CA 1
ATOM 1207 C C . TYR A 1 156 ? 12.840 44.934 21.088 1.00 13.47 186 TYR A C 1
ATOM 1208 O O . TYR A 1 156 ? 13.987 44.708 20.707 1.00 14.19 186 TYR A O 1
ATOM 1217 N N . THR A 1 157 ? 12.474 44.802 22.367 1.00 14.00 187 THR A N 1
ATOM 1218 C CA A THR A 1 157 ? 13.445 44.325 23.384 0.40 14.42 187 THR A CA 1
ATOM 1219 C CA B THR A 1 157 ? 13.446 44.406 23.351 0.60 13.81 187 THR A CA 1
ATOM 1220 C C . THR A 1 157 ? 14.041 43.003 22.994 1.00 13.85 187 THR A C 1
ATOM 1221 O O . THR A 1 157 ? 15.245 42.758 23.190 1.00 16.46 187 THR A O 1
ATOM 1228 N N . ASP A 1 158 ? 13.198 42.105 22.492 1.00 13.65 188 ASP A N 1
ATOM 1229 C CA . ASP A 1 158 ? 13.641 40.785 22.103 1.00 13.82 188 ASP A CA 1
ATOM 1230 C C . ASP A 1 158 ? 14.559 40.810 20.881 1.00 12.79 188 ASP A C 1
ATOM 1231 O O . ASP A 1 158 ? 15.533 40.063 20.802 1.00 15.39 188 ASP A O 1
ATOM 1236 N N . ILE A 1 159 ? 14.211 41.635 19.907 1.00 13.17 189 ILE A N 1
ATOM 1237 C CA . ILE A 1 159 ? 15.059 41.769 18.722 1.00 13.98 189 ILE A CA 1
ATOM 1238 C C . ILE A 1 159 ? 16.423 42.280 19.136 1.00 15.48 189 ILE A C 1
ATOM 1239 O O . ILE A 1 159 ? 17.461 41.755 18.696 1.00 16.39 189 ILE A O 1
ATOM 1244 N N . ASN A 1 160 ? 16.444 43.246 20.060 1.00 14.74 190 ASN A N 1
ATOM 1245 C CA . ASN A 1 160 ? 17.718 43.756 20.560 1.00 16.65 190 ASN A CA 1
ATOM 1246 C C . ASN A 1 160 ? 18.533 42.677 21.280 1.00 18.16 190 ASN A C 1
ATOM 1247 O O . ASN A 1 160 ? 19.743 42.533 21.054 1.00 20.28 190 ASN A O 1
ATOM 1252 N N . THR A 1 161 ? 17.871 41.870 22.093 1.00 16.51 191 THR A N 1
ATOM 1253 C CA . THR A 1 161 ? 18.539 40.762 22.770 1.00 18.05 191 THR A CA 1
ATOM 1254 C C . THR A 1 161 ? 19.200 39.808 21.772 1.00 18.45 191 THR A C 1
ATOM 1255 O O . THR A 1 161 ? 20.352 39.365 21.961 1.00 20.34 191 THR A O 1
ATOM 1259 N N . GLU A 1 162 ? 18.441 39.419 20.769 1.00 18.00 192 GLU A N 1
ATOM 1260 C CA . GLU A 1 162 ? 18.932 38.500 19.771 1.00 17.26 192 GLU A CA 1
ATOM 1261 C C . GLU A 1 162 ? 20.127 39.047 19.001 1.00 18.76 192 GLU A C 1
ATOM 1262 O O . GLU A 1 162 ? 20.964 38.289 18.530 1.00 21.33 192 GLU A O 1
ATOM 1268 N N . ASN A 1 163 ? 20.188 40.365 18.857 1.00 18.06 193 ASN A N 1
ATOM 1269 C CA . ASN A 1 163 ? 21.244 41.046 18.111 1.00 18.46 193 ASN A CA 1
ATOM 1270 C C . ASN A 1 163 ? 22.350 41.608 18.990 1.00 20.59 193 ASN A C 1
ATOM 1271 O O . ASN A 1 163 ? 23.251 42.294 18.475 1.00 22.63 193 ASN A O 1
ATOM 1276 N N . LYS A 1 164 ? 22.337 41.234 20.275 1.00 22.34 194 LYS A N 1
ATOM 1277 C CA . LYS A 1 164 ? 23.295 41.786 21.254 1.00 24.04 194 LYS A CA 1
ATOM 1278 C C . LYS A 1 164 ? 24.741 41.407 20.904 1.00 24.58 194 LYS A C 1
ATOM 1279 O O . LYS A 1 164 ? 25.627 42.241 21.019 1.00 28.95 194 LYS A O 1
ATOM 1282 N N . ALA A 1 165 ? 24.984 40.149 20.518 1.00 24.59 195 ALA A N 1
ATOM 1283 C CA . ALA A 1 165 ? 26.342 39.707 20.197 1.00 25.90 195 ALA A CA 1
ATOM 1284 C C . ALA A 1 165 ? 26.851 40.442 18.960 1.00 27.18 195 ALA A C 1
ATOM 1285 O O . ALA A 1 165 ? 28.052 40.775 18.876 1.00 30.44 195 ALA A O 1
ATOM 1287 N N . ILE A 1 166 ? 25.986 40.599 17.959 1.00 26.17 196 ILE A N 1
ATOM 1288 C CA . ILE A 1 166 ? 26.331 41.376 16.782 1.00 25.53 196 ILE A CA 1
ATOM 1289 C C . ILE A 1 166 ? 26.743 42.807 17.189 1.00 29.25 196 ILE A C 1
ATOM 1290 O O . ILE A 1 166 ? 27.836 43.274 16.826 1.00 34.29 196 ILE A O 1
ATOM 1295 N N . LYS A 1 167 ? 25.948 43.427 18.049 1.00 30.91 197 LYS A N 1
ATOM 1296 C CA . LYS A 1 167 ? 26.199 44.795 18.520 1.00 31.59 197 LYS A CA 1
ATOM 1297 C C . LYS A 1 167 ? 27.502 44.909 19.287 1.00 32.67 197 LYS A C 1
ATOM 1298 O O . LYS A 1 167 ? 28.261 45.877 19.112 1.00 36.91 197 LYS A O 1
ATOM 1302 N N . GLU A 1 168 ? 27.764 43.939 20.154 1.00 33.24 198 GLU A N 1
ATOM 1303 C CA . GLU A 1 168 ? 28.981 43.968 20.964 1.00 36.08 198 GLU A CA 1
ATOM 1304 C C . GLU A 1 168 ? 30.227 43.766 20.102 1.00 38.48 198 GLU A C 1
ATOM 1305 O O . GLU A 1 168 ? 31.293 44.331 20.388 1.00 41.01 198 GLU A O 1
ATOM 1311 N N . GLY A 1 169 ? 30.100 42.983 19.036 1.00 38.24 199 GLY A N 1
ATOM 1312 C CA . GLY A 1 169 ? 31.219 42.755 18.118 1.00 40.99 199 GLY A CA 1
ATOM 1313 C C . GLY A 1 169 ? 31.580 44.018 17.357 1.00 42.35 199 GLY A C 1
ATOM 1314 O O . GLY A 1 169 ? 32.770 44.300 17.132 1.00 44.27 199 GLY A O 1
ATOM 1315 N N . VAL A 1 170 ? 30.569 44.771 16.926 1.00 42.09 200 VAL A N 1
ATOM 1316 C CA . VAL A 1 170 ? 30.781 46.030 16.214 1.00 43.74 200 VAL A CA 1
ATOM 1317 C C . VAL A 1 170 ? 31.469 47.036 17.134 1.00 45.10 200 VAL A C 1
ATOM 1318 O O . VAL A 1 170 ? 32.453 47.692 16.744 1.00 45.02 200 VAL A O 1
ATOM 1322 N N . ASN A 1 171 ? 31.004 47.102 18.379 1.00 45.71 201 ASN A N 1
ATOM 1323 C CA . ASN A 1 171 ? 31.619 47.970 19.368 1.00 47.08 201 ASN A CA 1
ATOM 1324 C C . ASN A 1 171 ? 33.079 47.589 19.587 1.00 47.54 201 ASN A C 1
ATOM 1325 O O . ASN A 1 171 ? 33.919 48.464 19.820 1.00 48.81 201 ASN A O 1
ATOM 1330 N N . LYS A 1 172 ? 33.359 46.285 19.641 1.00 47.83 202 LYS A N 1
ATOM 1331 C CA . LYS A 1 172 ? 34.737 45.804 19.827 1.00 48.37 202 LYS A CA 1
ATOM 1332 C C . LYS A 1 172 ? 35.648 46.286 18.679 1.00 48.81 202 LYS A C 1
ATOM 1333 O O . LYS A 1 172 ? 36.815 46.629 18.906 1.00 48.55 202 LYS A O 1
ATOM 1335 N N . VAL A 1 173 ? 35.102 46.358 17.462 1.00 49.41 203 VAL A N 1
ATOM 1336 C CA . VAL A 1 173 ? 35.850 46.841 16.293 1.00 50.50 203 VAL A CA 1
ATOM 1337 C C . VAL A 1 173 ? 35.573 48.327 16.025 1.00 51.50 203 VAL A C 1
ATOM 1338 O O . VAL A 1 173 ? 36.102 49.214 16.710 1.00 56.60 203 VAL A O 1
ATOM 1340 N N . LE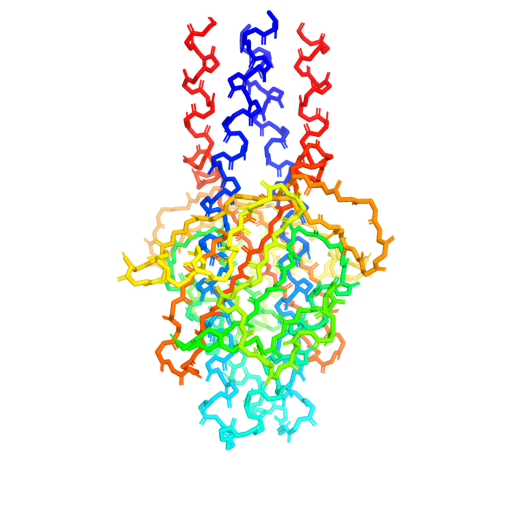U B 1 10 ? 37.053 48.385 8.373 1.00 46.58 40 LEU B N 1
ATOM 1341 C CA . LEU B 1 10 ? 35.757 48.185 7.653 1.00 47.92 40 LEU B CA 1
ATOM 1342 C C . LEU B 1 10 ? 35.590 46.727 7.227 1.00 47.10 40 LEU B C 1
ATOM 1343 O O . LEU B 1 10 ? 34.477 46.159 7.309 1.00 45.25 40 LEU B O 1
ATOM 1346 N N . ALA B 1 11 ? 36.692 46.109 6.808 1.00 46.72 41 ALA B N 1
ATOM 1347 C CA . ALA B 1 11 ? 36.686 44.695 6.419 1.00 46.40 41 ALA B CA 1
ATOM 1348 C C . ALA B 1 11 ? 36.506 43.791 7.646 1.00 45.10 41 ALA B C 1
ATOM 1349 O O . ALA B 1 11 ? 35.747 42.803 7.605 1.00 42.60 41 ALA B O 1
ATOM 1350 N N . GLN B 1 12 ? 37.158 44.146 8.753 1.00 45.74 42 GLN B N 1
ATOM 1351 C CA . GLN B 1 12 ? 37.041 43.378 10.003 1.00 46.34 42 GLN B CA 1
ATOM 1352 C C . GLN B 1 12 ? 35.607 43.501 10.552 1.00 44.48 42 GLN B C 1
ATOM 1353 O O . GLN B 1 12 ? 34.968 42.505 10.959 1.00 42.10 42 GLN B O 1
ATOM 1355 N N . LEU B 1 13 ? 35.028 44.673 10.318 1.00 42.40 43 LEU B N 1
ATOM 1356 C CA . LEU B 1 13 ? 33.665 44.967 10.706 1.00 43.88 43 LEU B CA 1
ATOM 1357 C C . LEU B 1 13 ? 32.693 44.082 9.907 1.00 39.89 43 LEU B C 1
ATOM 1358 O O . LEU B 1 13 ? 31.772 43.482 10.479 1.00 38.56 43 LEU B O 1
ATOM 1363 N N . MET B 1 14 ? 32.844 44.071 8.581 1.00 37.81 44 MET B N 1
ATOM 1364 C CA . MET B 1 14 ? 31.988 43.252 7.702 1.00 38.09 44 MET B CA 1
ATOM 1365 C C . MET B 1 14 ? 32.119 41.755 8.002 1.00 35.63 44 MET B C 1
ATOM 1366 O O . MET B 1 14 ? 31.113 41.041 8.024 1.00 34.05 44 MET B O 1
ATOM 1370 N N . GLU B 1 15 ? 33.304 41.322 8.431 1.00 34.32 45 GLU B N 1
ATOM 1371 C CA . GLU B 1 15 ? 33.549 39.914 8.742 1.00 35.81 45 GLU B CA 1
ATOM 1372 C C . GLU B 1 15 ? 32.837 39.490 10.023 1.00 34.01 45 GLU B C 1
ATOM 1373 O O . GLU B 1 15 ? 32.102 38.501 10.033 1.00 34.60 45 GLU B O 1
ATOM 1376 N N . HIS B 1 16 ? 32.926 40.331 11.049 1.00 34.77 46 HIS B N 1
ATOM 1377 C CA . HIS B 1 16 ? 32.335 40.039 12.346 1.00 34.72 46 HIS B CA 1
ATOM 1378 C C . HIS B 1 16 ? 30.826 40.144 12.234 1.00 32.11 46 HIS B C 1
ATOM 1379 O O . HIS B 1 16 ? 30.087 39.325 12.784 1.00 31.25 46 HIS B O 1
ATOM 1381 N N . LEU B 1 17 ? 30.378 41.024 11.353 1.00 28.82 47 LEU B N 1
ATOM 1382 C CA . LEU B 1 17 ? 28.971 41.198 11.120 1.00 28.96 47 LEU B CA 1
ATOM 1383 C C . LEU B 1 17 ? 28.370 39.947 10.457 1.00 25.62 47 LEU B C 1
ATOM 1384 O O . LEU B 1 17 ? 27.313 39.449 10.867 1.00 27.16 47 LEU B O 1
ATOM 1389 N N . GLU B 1 18 ? 29.016 39.496 9.392 1.00 24.00 48 GLU B N 1
ATOM 1390 C CA . GLU B 1 18 ? 28.586 38.329 8.657 1.00 22.38 48 GLU B CA 1
ATOM 1391 C C . GLU B 1 18 ? 28.558 37.076 9.543 1.00 20.48 48 GLU B C 1
ATOM 1392 O O . GLU B 1 18 ? 27.543 36.367 9.624 1.00 21.23 48 GLU B O 1
ATOM 1398 N N . THR B 1 19 ? 29.612 36.856 10.297 1.00 21.20 49 THR B N 1
ATOM 1399 C CA . THR B 1 19 ? 29.683 35.723 11.212 1.00 21.14 49 THR B CA 1
ATOM 1400 C C . THR B 1 19 ? 28.538 35.810 12.239 1.00 19.04 49 THR B C 1
ATOM 1401 O O . THR B 1 19 ? 27.878 34.808 12.578 1.00 19.72 49 THR B O 1
ATOM 1405 N N . GLY B 1 20 ? 28.302 37.017 12.736 1.00 20.41 50 GLY B N 1
ATOM 1406 C CA . GLY B 1 20 ? 27.232 37.253 13.706 1.00 18.74 50 GLY B CA 1
ATOM 1407 C C . GLY B 1 20 ? 25.850 36.952 13.143 1.00 17.35 50 GLY B C 1
ATOM 1408 O O . GLY B 1 20 ? 24.997 36.381 13.812 1.00 16.61 50 GLY B O 1
ATOM 1409 N N . GLN B 1 21 ? 25.635 37.296 11.888 1.00 16.90 51 GLN B N 1
ATOM 1410 C CA . GLN B 1 21 ? 24.378 37.025 11.244 1.00 16.08 51 GLN B CA 1
ATOM 1411 C C . GLN B 1 21 ? 24.179 35.510 11.032 1.00 13.80 51 GLN B C 1
ATOM 1412 O O . GLN B 1 21 ? 23.053 35.010 11.143 1.00 14.88 51 GLN B O 1
ATOM 1418 N N . TYR B 1 22 ? 25.255 34.796 10.751 1.00 14.28 52 TYR B N 1
ATOM 1419 C CA . TYR B 1 22 ? 25.169 33.351 10.575 1.00 14.50 52 TYR B CA 1
ATOM 1420 C C . TYR B 1 22 ? 24.858 32.664 11.915 1.00 13.65 52 TYR B C 1
ATOM 1421 O O . TYR B 1 22 ? 24.010 31.783 11.975 1.00 13.51 52 TYR B O 1
ATOM 1430 N N . LYS B 1 23 ? 25.492 33.130 13.004 1.00 14.03 53 LYS B N 1
ATOM 1431 C CA . LYS B 1 23 ? 25.219 32.577 14.326 1.00 14.04 53 LYS B CA 1
ATOM 1432 C C . LYS B 1 23 ? 23.777 32.876 14.764 1.00 12.99 53 LYS B C 1
ATOM 1433 O O . LYS B 1 23 ? 23.105 32.021 15.375 1.00 14.50 53 LYS B O 1
ATOM 1436 N N . LYS B 1 24 ? 23.267 34.055 14.415 1.00 13.20 54 LYS B N 1
ATOM 1437 C CA . LYS B 1 24 ? 21.890 34.385 14.723 1.00 12.91 54 LYS B CA 1
ATOM 1438 C C . LYS B 1 24 ? 20.942 33.440 13.984 1.00 12.09 54 LYS B C 1
ATOM 1439 O O . LYS B 1 24 ? 19.978 32.927 14.563 1.00 12.84 54 LYS B O 1
ATOM 1445 N N . ARG B 1 25 ? 21.220 33.184 12.703 1.00 12.03 55 ARG B N 1
ATOM 1446 C CA . ARG B 1 25 ? 20.384 32.280 11.918 1.00 11.45 55 ARG B CA 1
ATOM 1447 C C . ARG B 1 25 ? 20.403 30.849 12.509 1.00 10.21 55 ARG B C 1
ATOM 1448 O O . ARG B 1 25 ? 19.387 30.163 12.479 1.00 11.59 55 ARG B O 1
ATOM 1456 N N . GLU B 1 26 ? 21.551 30.405 13.017 1.00 11.26 56 GLU B N 1
ATOM 1457 C CA . GLU B 1 26 ? 21.616 29.124 13.674 1.00 11.22 56 GLU B CA 1
ATOM 1458 C C . GLU B 1 26 ? 20.561 29.052 14.787 1.00 11.32 56 GLU B C 1
ATOM 1459 O O . GLU B 1 26 ? 19.848 28.043 14.946 1.00 12.20 56 GLU B O 1
ATOM 1465 N N . LYS B 1 27 ? 20.487 30.101 15.613 1.00 11.74 57 LYS B N 1
ATOM 1466 C CA . LYS B 1 27 ? 19.505 30.133 16.701 1.00 13.11 57 LYS B CA 1
ATOM 1467 C C . LYS B 1 27 ? 18.083 30.163 16.148 1.00 11.14 57 LYS B C 1
ATOM 1468 O O . LYS B 1 27 ? 17.171 29.506 16.684 1.00 12.18 57 LYS B O 1
ATOM 1472 N N . THR B 1 28 ? 17.851 30.938 15.083 1.00 11.11 58 THR B N 1
ATOM 1473 C CA . THR B 1 28 ? 16.551 30.982 14.453 1.00 10.29 58 THR B CA 1
ATOM 1474 C C . THR B 1 28 ? 16.101 29.590 14.012 1.00 9.91 58 THR B C 1
ATOM 1475 O O . THR B 1 28 ? 14.935 29.227 14.176 1.00 10.87 58 THR B O 1
ATOM 1479 N N . LEU B 1 29 ? 17.002 28.830 13.402 1.00 9.82 59 LEU B N 1
ATOM 1480 C CA . LEU B 1 29 ? 16.627 27.495 12.953 1.00 9.13 59 LEU B CA 1
ATOM 1481 C C . LEU B 1 29 ? 16.231 26.577 14.111 1.00 9.31 59 LEU B C 1
ATOM 1482 O O . LEU B 1 29 ? 15.330 25.749 13.961 1.00 9.11 59 LEU B O 1
ATOM 1487 N N . ALA B 1 30 ? 16.905 26.691 15.252 1.00 9.60 60 ALA B N 1
ATOM 1488 C CA . ALA B 1 30 ? 16.545 25.849 16.410 1.00 9.41 60 ALA B CA 1
ATOM 1489 C C . ALA B 1 30 ? 15.122 26.207 16.877 1.00 8.86 60 ALA B C 1
ATOM 1490 O O . ALA B 1 30 ? 14.310 25.316 17.203 1.00 9.49 60 ALA B O 1
ATOM 1492 N N . TYR B 1 31 ? 14.802 27.493 16.903 1.00 8.60 61 TYR B N 1
ATOM 1493 C CA . TYR B 1 31 ? 13.478 27.950 17.294 1.00 9.03 61 TYR B CA 1
ATOM 1494 C C . TYR B 1 31 ? 12.406 27.515 16.288 1.00 9.01 61 TYR B C 1
ATOM 1495 O O . TYR B 1 31 ? 11.342 27.041 16.664 1.00 8.78 61 TYR B O 1
ATOM 1504 N N . MET B 1 32 ? 12.686 27.707 14.991 1.00 8.87 62 MET B N 1
ATOM 1505 C CA A MET B 1 32 ? 11.703 27.317 14.001 0.70 8.75 62 MET B CA 1
ATOM 1506 C CA B MET B 1 32 ? 11.785 27.279 13.909 0.30 9.16 62 MET B CA 1
ATOM 1507 C C . MET B 1 32 ? 11.443 25.808 14.050 1.00 8.08 62 MET B C 1
ATOM 1508 O O . MET B 1 32 ? 10.305 25.382 13.885 1.00 7.99 62 MET B O 1
ATOM 1517 N N . THR B 1 33 ? 12.478 25.019 14.276 1.00 7.98 63 THR B N 1
ATOM 1518 C CA . THR B 1 33 ? 12.300 23.578 14.379 1.00 7.94 63 THR B CA 1
ATOM 1519 C C . THR B 1 33 ? 11.363 23.237 15.557 1.00 8.08 63 THR B C 1
ATOM 1520 O O . THR B 1 33 ? 10.457 22.404 15.402 1.00 8.37 63 THR B O 1
ATOM 1524 N N . LYS B 1 34 ? 11.557 23.909 16.686 1.00 7.66 64 LYS B N 1
ATOM 1525 C CA A LYS B 1 34 ? 10.678 23.664 17.823 0.60 8.11 64 LYS B CA 1
ATOM 1526 C CA B LYS B 1 34 ? 10.697 23.735 17.851 0.40 8.24 64 LYS B CA 1
ATOM 1527 C C . LYS B 1 34 ? 9.223 24.013 17.501 1.00 7.55 64 LYS B C 1
ATOM 1528 O O . LYS B 1 34 ? 8.317 23.209 17.796 1.00 8.19 64 LYS B O 1
ATOM 1539 N N . ILE B 1 35 ? 8.967 25.160 16.869 1.00 7.35 65 ILE B N 1
ATOM 1540 C CA . ILE B 1 35 ? 7.580 25.516 16.580 1.00 7.95 65 ILE B CA 1
ATOM 1541 C C . ILE B 1 35 ? 6.958 24.629 15.495 1.00 6.93 65 ILE B C 1
ATOM 1542 O O . ILE B 1 35 ? 5.777 24.368 15.541 1.00 7.72 65 ILE B O 1
ATOM 1547 N N . LEU B 1 36 ? 7.775 24.135 14.545 1.00 7.46 66 LEU B N 1
ATOM 1548 C CA . LEU B 1 36 ? 7.256 23.218 13.526 1.00 7.58 66 LEU B CA 1
ATOM 1549 C C . LEU B 1 36 ? 6.862 21.889 14.157 1.00 6.91 66 LEU B C 1
ATOM 1550 O O . LEU B 1 36 ? 5.808 21.320 13.847 1.00 7.93 66 LEU B O 1
ATOM 1555 N N . GLU B 1 37 ? 7.704 21.380 15.058 1.00 7.62 67 GLU B N 1
ATOM 1556 C CA . GLU B 1 37 ? 7.362 20.187 15.824 1.00 7.54 67 GLU B CA 1
ATOM 1557 C C . GLU B 1 37 ? 6.054 20.360 16.574 1.00 6.98 67 GLU B C 1
ATOM 1558 O O . GLU B 1 37 ? 5.172 19.512 16.528 1.00 7.97 67 GLU B O 1
ATOM 1564 N N . GLN B 1 38 ? 5.911 21.498 17.262 1.00 7.18 68 GLN B N 1
ATOM 1565 C CA . GLN B 1 38 ? 4.700 21.768 17.995 1.00 7.30 68 GLN B CA 1
ATOM 1566 C C . GLN B 1 38 ? 3.466 21.785 17.085 1.00 7.19 68 GLN B C 1
ATOM 1567 O O . GLN B 1 38 ? 2.386 21.379 17.471 1.00 10.20 68 GLN B O 1
ATOM 1573 N N . GLY B 1 39 ? 3.634 22.230 15.851 1.00 7.58 69 GLY B N 1
ATOM 1574 C CA . GLY B 1 39 ? 2.534 22.247 14.921 1.00 8.27 69 GLY B CA 1
ATOM 1575 C C . GLY B 1 39 ? 2.105 20.848 14.497 1.00 7.64 69 GLY B C 1
ATOM 1576 O O . GLY B 1 39 ? 0.913 20.539 14.489 1.00 9.08 69 GLY B O 1
ATOM 1577 N N . ILE B 1 40 ? 3.074 20.008 14.109 1.00 6.64 70 ILE B N 1
ATOM 1578 C CA . ILE B 1 40 ? 2.732 18.695 13.593 1.00 6.68 70 ILE B CA 1
ATOM 1579 C C . ILE B 1 40 ? 2.199 17.787 14.726 1.00 8.17 70 ILE B C 1
ATOM 1580 O O . ILE B 1 40 ? 1.449 16.867 14.477 1.00 9.62 70 ILE B O 1
ATOM 1585 N N . HIS B 1 41 ? 2.567 18.061 15.985 1.00 8.23 71 HIS B N 1
ATOM 1586 C CA . HIS B 1 41 ? 2.081 17.238 17.050 1.00 9.57 71 HIS B CA 1
ATOM 1587 C C . HIS B 1 41 ? 0.542 17.245 17.101 1.00 10.50 71 HIS B C 1
ATOM 1588 O O . HIS B 1 41 ? -0.026 16.321 17.637 1.00 12.67 71 HIS B O 1
ATOM 1595 N N . GLU B 1 42 ? -0.100 18.365 16.705 1.00 10.34 72 GLU B N 1
ATOM 1596 C CA A GLU B 1 42 ? -1.582 18.488 16.867 0.80 11.45 72 GLU B CA 1
ATOM 1597 C CA B GLU B 1 42 ? -1.554 18.496 16.858 0.20 12.04 72 GLU B CA 1
ATOM 1598 C C . GLU B 1 42 ? -2.278 17.337 16.225 1.00 12.38 72 GLU B C 1
ATOM 1599 O O . GLU B 1 42 ? -3.305 16.919 16.732 1.00 12.99 72 GLU B O 1
ATOM 1610 N N . TYR B 1 43 ? -1.807 16.859 15.045 1.00 10.56 73 TYR B N 1
ATOM 1611 C CA . TYR B 1 43 ? -2.426 15.717 14.359 1.00 13.68 73 TYR B CA 1
ATOM 1612 C C . TYR B 1 43 ? -1.733 14.338 14.650 1.00 10.59 73 TYR B C 1
ATOM 1613 O O . TYR B 1 43 ? -2.370 13.312 14.479 1.00 12.54 73 TYR B O 1
ATOM 1622 N N . TYR B 1 44 ? -0.474 14.342 15.111 1.00 11.62 74 TYR B N 1
ATOM 1623 C CA . TYR B 1 44 ? 0.086 13.109 15.594 1.00 11.60 74 TYR B CA 1
ATOM 1624 C C . TYR B 1 44 ? -0.743 12.546 16.777 1.00 12.90 74 TYR B C 1
ATOM 1625 O O . TYR B 1 44 ? -0.774 11.350 17.027 1.00 13.56 74 TYR B O 1
ATOM 1634 N N . LYS B 1 45 ? -1.342 13.434 17.522 1.00 11.72 75 LYS B N 1
ATOM 1635 C CA A LYS B 1 45 ? -2.197 13.067 18.635 0.70 12.35 75 LYS B CA 1
ATOM 1636 C CA B LYS B 1 45 ? -2.152 13.006 18.641 0.30 13.11 75 LYS B CA 1
ATOM 1637 C C . LYS B 1 45 ? -3.469 12.356 18.243 1.00 13.26 75 LYS B C 1
ATOM 1638 O O . LYS B 1 45 ? -4.100 11.720 19.073 1.00 16.91 75 LYS B O 1
ATOM 1649 N N . SER B 1 46 ? -3.905 12.529 16.991 1.00 12.36 76 SER B N 1
ATOM 1650 C CA A SER B 1 46 ? -5.227 12.125 16.507 0.70 13.42 76 SER B CA 1
ATOM 1651 C CA B SER B 1 46 ? -5.219 12.058 16.610 0.30 13.09 76 SER B CA 1
ATOM 1652 C C . SER B 1 46 ? -5.237 11.003 15.488 1.00 10.96 76 SER B C 1
ATOM 1653 O O . SER B 1 46 ? -6.165 10.218 15.403 1.00 15.49 76 SER B O 1
ATOM 1658 N N . PHE B 1 47 ? -4.240 10.995 14.607 1.00 11.50 77 PHE B N 1
ATOM 1659 C CA . PHE B 1 47 ? -4.184 10.084 13.478 1.00 11.11 77 PHE B CA 1
ATOM 1660 C C . PHE B 1 47 ? -3.114 9.030 13.606 1.00 10.93 77 PHE B C 1
ATOM 1661 O O . PHE B 1 47 ? -2.132 9.222 14.326 1.00 11.90 77 PHE B O 1
ATOM 1669 N N . ASP B 1 48 ? -3.267 7.936 12.861 1.00 10.73 78 ASP B N 1
ATOM 1670 C CA A ASP B 1 48 ? -2.252 6.900 12.842 0.70 11.71 78 ASP B CA 1
ATOM 1671 C CA B ASP B 1 48 ? -2.253 6.892 12.826 0.30 11.13 78 ASP B CA 1
ATOM 1672 C C . ASP B 1 48 ? -0.923 7.445 12.290 1.00 10.91 78 ASP B C 1
ATOM 1673 O O . ASP B 1 48 ? -0.882 8.480 11.623 1.00 11.00 78 ASP B O 1
ATOM 1682 N N . ASN B 1 49 ? 0.159 6.776 12.623 1.00 12.26 79 ASN B N 1
ATOM 1683 C CA . ASN B 1 49 ? 1.478 7.241 12.243 1.00 13.50 79 ASN B CA 1
ATOM 1684 C C . ASN B 1 49 ? 1.630 7.517 10.748 1.00 12.02 79 ASN B C 1
ATOM 1685 O O . ASN B 1 49 ? 2.213 8.533 10.366 1.00 14.04 79 ASN B O 1
ATOM 1690 N N . ASP B 1 50 ? 1.155 6.596 9.908 1.00 12.70 80 ASP B N 1
ATOM 1691 C CA A ASP B 1 50 ? 1.368 6.775 8.473 0.60 12.97 80 ASP B CA 1
ATOM 1692 C CA B ASP B 1 50 ? 1.302 6.740 8.459 0.40 13.96 80 ASP B CA 1
ATOM 1693 C C . ASP B 1 50 ? 0.652 8.023 7.976 1.00 11.57 80 ASP B C 1
ATOM 1694 O O . ASP B 1 50 ? 1.202 8.775 7.179 1.00 11.83 80 ASP B O 1
ATOM 1703 N N . THR B 1 51 ? -0.568 8.247 8.431 1.00 10.48 81 THR B N 1
ATOM 1704 C CA . THR B 1 51 ? -1.337 9.402 8.028 1.00 9.22 81 THR B CA 1
ATOM 1705 C C . THR B 1 51 ? -0.715 10.696 8.532 1.00 8.71 81 THR B C 1
ATOM 1706 O O . THR B 1 51 ? -0.598 11.675 7.807 1.00 9.69 81 THR B O 1
ATOM 1710 N N . ALA B 1 52 ? -0.343 10.726 9.819 1.00 9.28 82 ALA B N 1
ATOM 1711 C CA . ALA B 1 52 ? 0.234 11.911 10.430 1.00 9.00 82 ALA B CA 1
ATOM 1712 C C . ALA B 1 52 ? 1.558 12.272 9.731 1.00 8.29 82 ALA B C 1
ATOM 1713 O O . ALA B 1 52 ? 1.841 13.446 9.462 1.00 8.78 82 ALA B O 1
ATOM 1715 N N . ARG B 1 53 ? 2.386 11.260 9.444 1.00 8.52 83 ARG B N 1
ATOM 1716 C CA . ARG B 1 53 ? 3.668 11.513 8.793 1.00 9.12 83 ARG B CA 1
ATOM 1717 C C . ARG B 1 53 ? 3.419 12.077 7.374 1.00 8.66 83 ARG B C 1
ATOM 1718 O O . ARG B 1 53 ? 4.105 13.009 6.947 1.00 9.36 83 ARG B O 1
ATOM 1726 N N . LYS B 1 54 ? 2.473 11.503 6.625 1.00 8.38 84 LYS B N 1
ATOM 1727 C CA A LYS B 1 54 ? 2.183 12.030 5.297 0.60 8.93 84 LYS B CA 1
ATOM 1728 C CA B LYS B 1 54 ? 2.198 12.022 5.294 0.40 8.94 84 LYS B CA 1
ATOM 1729 C C . LYS B 1 54 ? 1.764 13.485 5.357 1.00 8.30 84 LYS B C 1
ATOM 1730 O O . LYS B 1 54 ? 2.168 14.300 4.518 1.00 9.02 84 LYS B O 1
ATOM 1738 N N . MET B 1 55 ? 0.978 13.855 6.374 1.00 8.30 85 MET B N 1
ATOM 1739 C CA . MET B 1 55 ? 0.563 15.253 6.534 1.00 7.87 85 MET B CA 1
ATOM 1740 C C . MET B 1 55 ? 1.764 16.172 6.828 1.00 7.20 85 MET B C 1
ATOM 1741 O O . MET B 1 55 ? 1.902 17.239 6.230 1.00 8.21 85 MET B O 1
ATOM 1746 N N . ALA B 1 56 ? 2.624 15.741 7.742 1.00 7.62 86 ALA B N 1
ATOM 1747 C CA . ALA B 1 56 ? 3.793 16.524 8.109 1.00 7.37 86 ALA B CA 1
ATOM 1748 C C . ALA B 1 56 ? 4.699 16.745 6.897 1.00 7.26 86 ALA B C 1
ATOM 1749 O O . ALA B 1 56 ? 5.195 17.846 6.665 1.00 8.04 86 ALA B O 1
ATOM 1751 N N . LEU B 1 57 ? 4.932 15.667 6.132 1.00 7.90 87 LEU B N 1
ATOM 1752 C CA . LEU B 1 57 ? 5.847 15.771 5.001 1.00 8.91 87 LEU B CA 1
ATOM 1753 C C . LEU B 1 57 ? 5.223 16.551 3.828 1.00 8.15 87 LEU B C 1
ATOM 1754 O O . LEU B 1 57 ? 5.946 17.178 3.047 1.00 8.73 87 LEU B O 1
ATOM 1759 N N . ASP B 1 58 ? 3.896 16.512 3.709 1.00 7.71 88 ASP B N 1
ATOM 1760 C CA . ASP B 1 58 ? 3.197 17.348 2.740 1.00 8.33 88 ASP B CA 1
ATOM 1761 C C . ASP B 1 58 ? 3.340 18.832 3.091 1.00 6.99 88 ASP B C 1
ATOM 1762 O O . ASP B 1 58 ? 3.647 19.685 2.251 1.00 8.01 88 ASP B O 1
ATOM 1767 N N . TYR B 1 59 ? 3.174 19.147 4.369 1.00 7.49 89 TYR B N 1
ATOM 1768 C CA . TYR B 1 59 ? 3.441 20.494 4.873 1.00 7.52 89 TYR B CA 1
ATOM 1769 C C . TYR B 1 59 ? 4.889 20.903 4.565 1.00 6.63 89 TYR B C 1
ATOM 1770 O O . TYR B 1 59 ? 5.135 22.018 4.065 1.00 7.60 89 TYR B O 1
ATOM 1779 N N . PHE B 1 60 ? 5.852 20.033 4.889 1.00 6.66 90 PHE B N 1
ATOM 1780 C CA . PHE B 1 60 ? 7.249 20.391 4.665 1.00 6.79 90 PHE B CA 1
ATOM 1781 C C . PHE B 1 60 ? 7.516 20.635 3.164 1.00 6.62 90 PHE B C 1
ATOM 1782 O O . PHE B 1 60 ? 8.327 21.481 2.836 1.00 7.19 90 PHE B O 1
ATOM 1790 N N . LYS B 1 61 ? 6.868 19.861 2.295 1.00 7.27 91 LYS B N 1
ATOM 1791 C CA A LYS B 1 61 ? 6.963 20.128 0.848 0.60 7.46 91 LYS B CA 1
ATOM 1792 C CA B LYS B 1 61 ? 7.014 20.133 0.864 0.40 7.90 91 LYS B CA 1
ATOM 1793 C C . LYS B 1 61 ? 6.562 21.558 0.543 1.00 7.69 91 LYS B C 1
ATOM 1794 O O . LYS B 1 61 ? 7.221 22.258 -0.249 1.00 8.25 91 LYS B O 1
ATOM 1804 N N . ARG B 1 62 ? 5.459 22.012 1.134 1.00 7.46 92 ARG B N 1
ATOM 1805 C CA . ARG B 1 62 ? 5.022 23.364 0.921 1.00 7.50 92 ARG B CA 1
ATOM 1806 C C . ARG B 1 62 ? 6.001 24.432 1.464 1.00 6.96 92 ARG B C 1
ATOM 1807 O O . ARG B 1 62 ? 6.216 25.465 0.817 1.00 8.45 92 ARG B O 1
ATOM 1815 N N . ILE B 1 63 ? 6.615 24.170 2.612 1.00 6.96 93 ILE B N 1
ATOM 1816 C CA . ILE B 1 63 ? 7.652 25.058 3.110 1.00 7.34 93 ILE B CA 1
ATOM 1817 C C . ILE B 1 63 ? 8.800 25.153 2.095 1.00 7.17 93 ILE B C 1
ATOM 1818 O O . ILE B 1 63 ? 9.190 26.259 1.669 1.00 7.92 93 ILE B O 1
ATOM 1823 N N . ASN B 1 64 ? 9.281 24.015 1.606 1.00 7.37 94 ASN B N 1
ATOM 1824 C CA . ASN B 1 64 ? 10.415 24.070 0.691 1.00 7.59 94 ASN B CA 1
ATOM 1825 C C . ASN B 1 64 ? 10.003 24.764 -0.629 1.00 7.29 94 ASN B C 1
ATOM 1826 O O . ASN B 1 64 ? 10.792 25.518 -1.198 1.00 8.70 94 ASN B O 1
ATOM 1831 N N . ASP B 1 65 ? 8.770 24.544 -1.073 1.00 7.46 95 ASP B N 1
ATOM 1832 C CA . ASP B 1 65 ? 8.257 25.159 -2.315 1.00 8.86 95 ASP B CA 1
ATOM 1833 C C . ASP B 1 65 ? 8.123 26.680 -2.177 1.00 9.50 95 ASP B C 1
ATOM 1834 O O . ASP B 1 65 ? 8.108 27.398 -3.196 1.00 11.08 95 ASP B O 1
ATOM 1839 N N . ASP B 1 66 ? 8.028 27.189 -0.938 1.00 8.36 96 ASP B N 1
ATOM 1840 C CA . ASP B 1 66 ? 8.001 28.625 -0.688 1.00 9.45 96 ASP B CA 1
ATOM 1841 C C . ASP B 1 66 ? 9.321 29.310 -1.079 1.00 9.45 96 ASP B C 1
ATOM 1842 O O . ASP B 1 66 ? 9.360 30.520 -1.309 1.00 10.83 96 ASP B O 1
ATOM 1847 N N . LYS B 1 67 ? 10.419 28.547 -1.094 1.00 8.71 97 LYS B N 1
ATOM 1848 C CA . LYS B 1 67 ? 11.734 29.077 -1.473 1.00 9.52 97 LYS B CA 1
ATOM 1849 C C . LYS B 1 67 ? 12.089 30.343 -0.694 1.00 10.31 97 LYS B C 1
ATOM 1850 O O . LYS B 1 67 ? 12.568 31.348 -1.219 1.00 12.30 97 LYS B O 1
ATOM 1854 N N . GLY B 1 68 ? 11.927 30.225 0.619 1.00 9.79 98 GLY B N 1
ATOM 1855 C CA . GLY B 1 68 ? 12.177 31.309 1.554 1.00 10.16 98 GLY B CA 1
ATOM 1856 C C . GLY B 1 68 ? 13.329 31.041 2.491 1.00 9.43 98 GLY B C 1
ATOM 1857 O O . GLY B 1 68 ? 14.384 30.592 2.092 1.00 10.66 98 GLY B O 1
ATOM 1858 N N . MET B 1 69 ? 13.141 31.365 3.773 1.00 9.41 99 MET B N 1
ATOM 1859 C CA . MET B 1 69 ? 14.242 31.319 4.695 1.00 9.11 99 MET B CA 1
ATOM 1860 C C . MET B 1 69 ? 14.809 29.938 4.923 1.00 8.28 99 MET B C 1
ATOM 1861 O O . MET B 1 69 ? 16.011 29.804 5.130 1.00 8.73 99 MET B O 1
ATOM 1866 N N . ILE B 1 70 ? 13.928 28.950 5.005 1.00 7.84 100 ILE B N 1
ATOM 1867 C CA . ILE B 1 70 ? 14.333 27.602 5.384 1.00 7.44 100 ILE B CA 1
ATOM 1868 C C . ILE B 1 70 ? 13.873 26.523 4.397 1.00 7.14 100 ILE B C 1
ATOM 1869 O O . ILE B 1 70 ? 12.872 26.683 3.703 1.00 8.03 100 ILE B O 1
ATOM 1874 N N . TYR B 1 71 ? 14.592 25.403 4.436 1.00 7.26 101 TYR B N 1
ATOM 1875 C CA . TYR B 1 71 ? 14.252 24.219 3.674 1.00 6.89 101 TYR B CA 1
ATOM 1876 C C . TYR B 1 71 ? 14.423 23.045 4.626 1.00 6.95 101 TYR B C 1
ATOM 1877 O O . TYR B 1 71 ? 15.436 22.918 5.339 1.00 8.11 101 TYR B O 1
ATOM 1886 N N . MET B 1 72 ? 13.426 22.167 4.638 1.00 6.89 102 MET B N 1
ATOM 1887 C CA . MET B 1 72 ? 13.441 21.040 5.539 1.00 6.40 102 MET B CA 1
ATOM 1888 C C . MET B 1 72 ? 14.086 19.814 4.891 1.00 7.72 102 MET B C 1
ATOM 1889 O O . MET B 1 72 ? 14.009 19.606 3.657 1.00 7.89 102 MET B O 1
ATOM 1894 N N . VAL B 1 73 ? 14.673 18.961 5.752 1.00 7.35 103 VAL B N 1
ATOM 1895 C CA . VAL B 1 73 ? 15.147 17.629 5.416 1.00 7.55 103 VAL B CA 1
ATOM 1896 C C . VAL B 1 73 ? 14.715 16.750 6.603 1.00 8.03 103 VAL B C 1
ATOM 1897 O O . VAL B 1 73 ? 14.805 17.228 7.743 1.00 9.32 103 VAL B O 1
ATOM 1901 N N . VAL B 1 74 ? 14.270 15.518 6.356 1.00 7.31 104 VAL B N 1
ATOM 1902 C CA . VAL B 1 74 ? 13.852 14.653 7.423 1.00 7.89 104 VAL B CA 1
ATOM 1903 C C . VAL B 1 74 ? 14.414 13.268 7.250 1.00 8.08 104 VAL B C 1
ATOM 1904 O O . VAL B 1 74 ? 14.343 12.702 6.149 1.00 8.84 104 VAL B O 1
ATOM 1908 N N . VAL B 1 75 ? 14.964 12.680 8.329 1.00 8.37 105 VAL B N 1
ATOM 1909 C CA . VAL B 1 75 ? 15.416 11.296 8.318 1.00 9.16 105 VAL B CA 1
ATOM 1910 C C . VAL B 1 75 ? 14.829 10.597 9.548 1.00 10.37 105 VAL B C 1
ATOM 1911 O O . VAL B 1 75 ? 14.390 11.267 10.499 1.00 10.82 105 VAL B O 1
ATOM 1915 N N . ASP B 1 76 ? 14.786 9.269 9.535 1.00 11.31 106 ASP B N 1
ATOM 1916 C CA . ASP B 1 76 ? 14.371 8.564 10.732 1.00 13.79 106 ASP B CA 1
ATOM 1917 C C . ASP B 1 76 ? 15.567 8.340 11.654 1.00 14.42 106 ASP B C 1
ATOM 1918 O O . ASP B 1 76 ? 16.688 8.745 11.356 1.00 15.71 106 ASP B O 1
ATOM 1923 N N . LYS B 1 77 ? 15.297 7.749 12.826 1.00 17.51 107 LYS B N 1
ATOM 1924 C CA . LYS B 1 77 ? 16.336 7.622 13.831 1.00 20.58 107 LYS B CA 1
ATOM 1925 C C . LYS B 1 77 ? 17.527 6.785 13.407 1.00 19.02 107 LYS B C 1
ATOM 1926 O O . LYS B 1 77 ? 18.626 6.846 14.008 1.00 23.61 107 LYS B O 1
ATOM 1932 N N . ASN B 1 78 ? 17.317 5.942 12.406 1.00 17.13 108 ASN B N 1
ATOM 1933 C CA . ASN B 1 78 ? 18.371 5.091 11.885 1.00 17.28 108 ASN B CA 1
ATOM 1934 C C . ASN B 1 78 ? 19.045 5.653 10.649 1.00 15.83 108 ASN B C 1
ATOM 1935 O O . ASN B 1 78 ? 19.941 5.028 10.114 1.00 20.10 108 ASN B O 1
ATOM 1940 N N . GLY B 1 79 ? 18.610 6.824 10.200 1.00 15.19 109 GLY B N 1
ATOM 1941 C CA . GLY B 1 79 ? 19.201 7.448 9.024 1.00 15.38 109 GLY B CA 1
ATOM 1942 C C . GLY B 1 79 ? 18.549 7.146 7.698 1.00 13.37 109 GLY B C 1
ATOM 1943 O O . GLY B 1 79 ? 19.114 7.532 6.663 1.00 14.20 109 GLY B O 1
ATOM 1944 N N . VAL B 1 80 ? 17.371 6.540 7.698 1.00 12.62 110 VAL B N 1
ATOM 1945 C CA . VAL B 1 80 ? 16.600 6.363 6.449 1.00 12.37 110 VAL B CA 1
ATOM 1946 C C . VAL B 1 80 ? 16.045 7.747 6.077 1.00 11.09 110 VAL B C 1
ATOM 1947 O O . VAL B 1 80 ? 15.459 8.459 6.930 1.00 11.82 110 VAL B O 1
ATOM 1951 N N . VAL B 1 81 ? 16.261 8.152 4.834 1.00 10.66 111 VAL B N 1
ATOM 1952 C CA . VAL B 1 8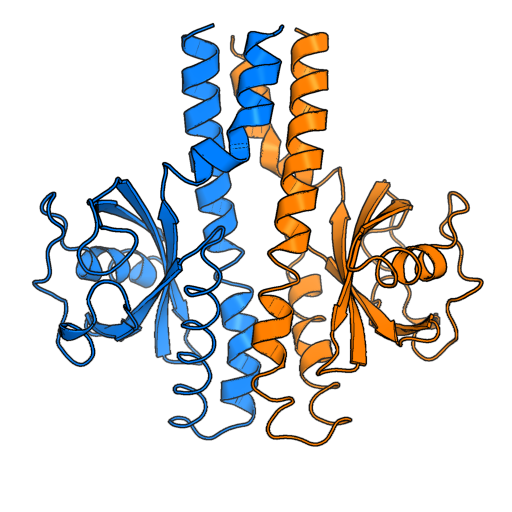1 ? 15.796 9.448 4.379 1.00 10.04 111 VAL B CA 1
ATOM 1953 C C . VAL B 1 81 ? 14.276 9.409 4.172 1.00 9.62 111 VAL B C 1
ATOM 1954 O O . VAL B 1 81 ? 13.755 8.590 3.410 1.00 11.85 111 VAL B O 1
ATOM 1958 N N . LEU B 1 82 ? 13.561 10.313 4.838 1.00 9.53 112 LEU B N 1
ATOM 1959 C CA . LEU B 1 82 ? 12.121 10.417 4.731 1.00 9.84 112 LEU B CA 1
ATOM 1960 C C . LEU B 1 82 ? 11.673 11.538 3.779 1.00 9.46 112 LEU B C 1
ATOM 1961 O O . LEU B 1 82 ? 10.611 11.426 3.173 1.00 10.62 112 LEU B O 1
ATOM 1966 N N . PHE B 1 83 ? 12.420 12.623 3.727 1.00 9.00 113 PHE B N 1
ATOM 1967 C CA . PHE B 1 83 ? 12.028 13.799 2.968 1.00 7.98 113 PHE B CA 1
ATOM 1968 C C . PHE B 1 83 ? 13.269 14.558 2.587 1.00 8.26 113 PHE B C 1
ATOM 1969 O O . PHE B 1 83 ? 14.052 14.990 3.445 1.00 8.40 113 PHE B O 1
ATOM 1977 N N . ASP B 1 84 ? 13.449 14.746 1.270 1.00 8.29 114 ASP B N 1
ATOM 1978 C CA . ASP B 1 84 ? 14.532 15.577 0.729 1.00 8.17 114 ASP B CA 1
ATOM 1979 C C . ASP B 1 84 ? 14.291 15.803 -0.752 1.00 8.32 114 ASP B C 1
ATOM 1980 O O . ASP B 1 84 ? 14.856 15.089 -1.588 1.00 9.04 114 ASP B O 1
ATOM 1985 N N . PRO B 1 85 ? 13.537 16.848 -1.090 1.00 8.06 115 PRO B N 1
ATOM 1986 C CA . PRO B 1 85 ? 13.250 17.108 -2.503 1.00 9.18 115 PRO B CA 1
ATOM 1987 C C . PRO B 1 85 ? 14.458 17.398 -3.385 1.00 9.34 115 PRO B C 1
ATOM 1988 O O . PRO B 1 85 ? 14.348 17.328 -4.623 1.00 11.12 115 PRO B O 1
ATOM 1992 N N . VAL B 1 86 ? 15.574 17.787 -2.791 1.00 8.54 116 VAL B N 1
ATOM 1993 C CA . VAL B 1 86 ? 16.779 18.030 -3.556 1.00 8.72 116 VAL B CA 1
ATOM 1994 C C . VAL B 1 86 ? 17.375 16.713 -4.082 1.00 9.95 116 VAL B C 1
ATOM 1995 O O . VAL B 1 86 ? 18.037 16.693 -5.116 1.00 11.12 116 VAL B O 1
ATOM 1999 N N . ASN B 1 87 ? 17.188 15.647 -3.312 1.00 9.29 117 ASN B N 1
ATOM 2000 C CA . ASN B 1 87 ? 17.781 14.358 -3.563 1.00 10.01 117 ASN B CA 1
ATOM 2001 C C . ASN B 1 87 ? 16.714 13.267 -3.489 1.00 9.67 117 ASN B C 1
ATOM 2002 O O . ASN B 1 87 ? 16.738 12.361 -2.627 1.00 10.95 117 ASN B O 1
ATOM 2007 N N . PRO B 1 88 ? 15.772 13.298 -4.435 1.00 10.96 118 PRO B N 1
ATOM 2008 C CA . PRO B 1 88 ? 14.621 12.429 -4.321 1.00 11.32 118 PRO B CA 1
ATOM 2009 C C . PRO B 1 88 ? 14.931 10.939 -4.392 1.00 11.83 118 PRO B C 1
ATOM 2010 O O . PRO B 1 88 ? 14.191 10.127 -3.816 1.00 13.42 118 PRO B O 1
ATOM 2014 N N . LYS B 1 89 ? 16.018 10.570 -5.056 1.00 12.69 119 LYS B N 1
ATOM 2015 C CA . LYS B 1 89 ? 16.367 9.153 -5.159 1.00 15.17 119 LYS B CA 1
ATOM 2016 C C . LYS B 1 89 ? 16.810 8.585 -3.822 1.00 13.48 119 LYS B C 1
ATOM 2017 O O . LYS B 1 89 ? 16.826 7.369 -3.640 1.00 15.51 119 LYS B O 1
ATOM 2022 N N . THR B 1 90 ? 17.174 9.443 -2.862 1.00 11.97 120 THR B N 1
ATOM 2023 C CA . THR B 1 90 ? 17.603 8.947 -1.566 1.00 11.71 120 THR B CA 1
ATOM 2024 C C . THR B 1 90 ? 16.413 8.610 -0.627 1.00 11.14 120 THR B C 1
ATOM 2025 O O . THR B 1 90 ? 16.586 7.910 0.376 1.00 12.56 120 THR B O 1
ATOM 2029 N N . VAL B 1 91 ? 15.225 9.095 -0.957 1.00 11.83 121 VAL B N 1
ATOM 2030 C CA . VAL B 1 91 ? 14.060 8.889 -0.132 1.00 11.13 121 VAL B CA 1
ATOM 2031 C C . VAL B 1 91 ? 13.728 7.400 -0.041 1.00 12.13 121 VAL B C 1
ATOM 2032 O O . VAL B 1 91 ? 13.667 6.701 -1.065 1.00 13.70 121 VAL B O 1
ATOM 2036 N N . GLY B 1 92 ? 13.573 6.902 1.183 1.00 12.08 122 GLY B N 1
ATOM 2037 C CA . GLY B 1 92 ? 13.282 5.490 1.442 1.00 13.48 122 GLY B CA 1
ATOM 2038 C C . GLY B 1 92 ? 14.490 4.593 1.576 1.00 14.84 122 GLY B C 1
ATOM 2039 O O . GLY B 1 92 ? 14.350 3.405 1.894 1.00 19.66 122 GLY B O 1
ATOM 2040 N N . GLN B 1 93 ? 15.674 5.173 1.350 1.00 14.77 123 GLN B N 1
ATOM 2041 C CA . GLN B 1 93 ? 16.940 4.478 1.455 1.00 16.27 123 GLN B CA 1
ATOM 2042 C C . GLN B 1 93 ? 17.677 4.895 2.695 1.00 13.33 123 GLN B C 1
ATOM 2043 O O . GLN B 1 93 ? 17.521 6.002 3.158 1.00 14.06 123 GLN B O 1
ATOM 2049 N N . SER B 1 94 ? 18.576 4.049 3.178 1.00 15.70 124 SER B N 1
ATOM 2050 C CA . SER B 1 94 ? 19.503 4.475 4.204 1.00 15.77 124 SER B CA 1
ATOM 2051 C C . SER B 1 94 ? 20.326 5.630 3.643 1.00 15.11 124 SER B C 1
ATOM 2052 O O . SER B 1 94 ? 20.892 5.533 2.551 1.00 16.35 124 SER B O 1
ATOM 2055 N N . GLY B 1 95 ? 20.484 6.684 4.445 1.00 14.55 125 GLY B N 1
ATOM 2056 C CA . GLY B 1 95 ? 21.336 7.770 4.059 1.00 15.46 125 GLY B CA 1
ATOM 2057 C C . GLY B 1 95 ? 22.671 7.773 4.787 1.00 13.36 125 GLY B C 1
ATOM 2058 O O . GLY B 1 95 ? 23.430 8.736 4.684 1.00 13.97 125 GLY B O 1
ATOM 2059 N N . LEU B 1 96 ? 22.991 6.682 5.490 1.00 13.47 126 LEU B N 1
ATOM 2060 C CA . LEU B 1 96 ? 24.217 6.655 6.286 1.00 15.06 126 LEU B CA 1
ATOM 2061 C C . LEU B 1 96 ? 25.487 6.851 5.471 1.00 14.63 126 LEU B C 1
ATOM 2062 O O . LEU B 1 96 ? 26.463 7.381 5.992 1.00 18.04 126 LEU B O 1
ATOM 2067 N N . ASP B 1 97 ? 25.499 6.415 4.217 1.00 15.20 127 ASP B N 1
ATOM 2068 C CA . ASP B 1 97 ? 26.691 6.586 3.371 1.00 15.73 127 ASP B CA 1
ATOM 2069 C C . ASP B 1 97 ? 26.562 7.706 2.358 1.00 15.41 127 ASP B C 1
ATOM 2070 O O . ASP B 1 97 ? 27.445 7.897 1.540 1.00 17.74 127 ASP B O 1
ATOM 2075 N N . ALA B 1 98 ? 25.494 8.494 2.462 1.00 14.18 128 ALA B N 1
ATOM 2076 C CA . ALA B 1 98 ? 25.289 9.628 1.568 1.00 14.95 128 ALA B CA 1
ATOM 2077 C C . ALA B 1 98 ? 26.331 10.695 1.871 1.00 14.00 128 ALA B C 1
ATOM 2078 O O . ALA B 1 98 ? 26.584 11.046 3.032 1.00 15.46 128 ALA B O 1
ATOM 2080 N N . GLN B 1 99 ? 26.954 11.218 0.827 1.00 13.24 129 GLN B N 1
ATOM 2081 C CA A GLN B 1 99 ? 27.954 12.289 0.989 0.70 12.39 129 GLN B CA 1
ATOM 2082 C CA B GLN B 1 99 ? 27.926 12.231 0.989 0.30 12.70 129 GLN B CA 1
ATOM 2083 C C . GLN B 1 99 ? 27.612 13.458 0.127 1.00 10.74 129 GLN B C 1
ATOM 2084 O O . GLN B 1 99 ? 27.212 13.300 -1.039 1.00 12.12 129 GLN B O 1
ATOM 2095 N N . SER B 1 100 ? 27.764 14.639 0.692 1.00 9.94 130 SER B N 1
ATOM 2096 C CA . SER B 1 100 ? 27.650 15.860 -0.066 1.00 8.78 130 SER B CA 1
ATOM 2097 C C . SER B 1 100 ? 28.843 15.940 -1.032 1.00 8.88 130 SER B C 1
ATOM 2098 O O . SER B 1 100 ? 29.848 15.230 -0.905 1.00 9.57 130 SER B O 1
ATOM 2101 N N . VAL B 1 101 ? 28.768 16.894 -1.950 1.00 8.89 131 VAL B N 1
ATOM 2102 C CA . VAL B 1 101 ? 29.837 17.063 -2.937 1.00 9.16 131 VAL B CA 1
ATOM 2103 C C . VAL B 1 101 ? 31.175 17.443 -2.294 1.00 9.24 131 VAL B C 1
ATOM 2104 O O . VAL B 1 101 ? 32.236 17.200 -2.880 1.00 9.81 131 VAL B O 1
ATOM 2108 N N . ASP B 1 102 ? 31.116 18.103 -1.120 1.00 9.11 132 ASP B N 1
ATOM 2109 C CA . ASP B 1 102 ? 32.307 18.424 -0.363 1.00 9.61 132 ASP B CA 1
ATOM 2110 C C . ASP B 1 102 ? 32.700 17.356 0.662 1.00 9.74 132 ASP B C 1
ATOM 2111 O O . ASP B 1 102 ? 33.530 17.625 1.530 1.00 11.97 132 ASP B O 1
ATOM 2116 N N . GLY B 1 103 ? 32.147 16.160 0.538 1.00 9.55 133 GLY B N 1
ATOM 2117 C CA . GLY B 1 103 ? 32.597 15.021 1.279 1.00 11.03 133 GLY B CA 1
ATOM 2118 C C . GLY B 1 103 ? 32.091 14.896 2.693 1.00 11.64 133 GLY B C 1
ATOM 2119 O O . GLY B 1 103 ? 32.644 14.125 3.471 1.00 15.61 133 GLY B O 1
ATOM 2120 N N . VAL B 1 104 ? 30.951 15.502 2.977 1.00 11.14 134 VAL B N 1
ATOM 2121 C CA . VAL B 1 104 ? 30.363 15.424 4.314 1.00 11.36 134 VAL B CA 1
ATOM 2122 C C . VAL B 1 104 ? 29.259 14.370 4.351 1.00 10.07 134 VAL B C 1
ATOM 2123 O O . VAL B 1 104 ? 28.358 14.359 3.502 1.00 10.78 134 VAL B O 1
ATOM 2127 N N . TYR B 1 105 ? 29.320 13.466 5.343 1.00 11.68 135 TYR B N 1
ATOM 2128 C CA . TYR B 1 105 ? 28.255 12.495 5.563 1.00 12.32 135 TYR B CA 1
ATOM 2129 C C . TYR B 1 105 ? 27.144 13.256 6.263 1.00 10.80 135 TYR B C 1
ATOM 2130 O O . TYR B 1 105 ? 27.025 13.236 7.496 1.00 12.17 135 TYR B O 1
ATOM 2139 N N . TYR B 1 106 ? 26.291 13.913 5.501 1.00 9.93 136 TYR B N 1
ATOM 2140 C CA . TYR B 1 106 ? 25.350 14.859 6.071 1.00 9.69 136 TYR B CA 1
ATOM 2141 C C . TYR B 1 106 ? 24.298 14.192 6.943 1.00 9.95 136 TYR B C 1
ATOM 2142 O O . TYR B 1 106 ? 23.877 14.788 7.949 1.00 10.40 136 TYR B O 1
ATOM 2151 N N . VAL B 1 107 ? 23.856 12.996 6.581 1.00 9.61 137 VAL B N 1
ATOM 2152 C CA . VAL B 1 107 ? 22.869 12.284 7.406 1.00 10.03 137 VAL B CA 1
ATOM 2153 C C . VAL B 1 107 ? 23.507 11.832 8.743 1.00 10.86 137 VAL B C 1
ATOM 2154 O O . VAL B 1 107 ? 22.893 11.975 9.813 1.00 11.31 137 VAL B O 1
ATOM 2158 N N . ARG B 1 108 ? 24.763 11.385 8.701 1.00 11.10 138 ARG B N 1
ATOM 2159 C CA . ARG B 1 108 ? 25.476 11.087 9.939 1.00 12.13 138 ARG B CA 1
ATOM 2160 C C . ARG B 1 108 ? 25.526 12.366 10.808 1.00 11.58 138 ARG B C 1
ATOM 2161 O O . ARG B 1 108 ? 25.366 12.308 12.024 1.00 12.56 138 ARG B O 1
ATOM 2169 N N . GLY B 1 109 ? 25.774 13.510 10.200 1.00 11.03 139 GLY B N 1
ATOM 2170 C CA . GLY B 1 109 ? 25.776 14.761 10.941 1.00 11.43 139 GLY B CA 1
ATOM 2171 C C . GLY B 1 109 ? 24.441 15.071 11.573 1.00 10.30 139 GLY B C 1
ATOM 2172 O O . GLY B 1 109 ? 24.378 15.512 12.736 1.00 11.10 139 GLY B O 1
ATOM 2173 N N . TYR B 1 110 ? 23.348 14.859 10.847 1.00 10.04 140 TYR B N 1
ATOM 2174 C CA . TYR B 1 110 ? 22.033 15.106 11.410 1.00 9.55 140 TYR B CA 1
ATOM 2175 C C . TYR B 1 110 ? 21.841 14.248 12.682 1.00 10.19 140 TYR B C 1
ATOM 2176 O O . TYR B 1 110 ? 21.280 14.718 13.688 1.00 11.23 140 TYR B O 1
ATOM 2185 N N . LEU B 1 111 ? 22.225 12.981 12.598 1.00 10.72 141 LEU B N 1
ATOM 2186 C CA . LEU B 1 111 ? 22.027 12.028 13.686 1.00 11.24 141 LEU B CA 1
ATOM 2187 C C . LEU B 1 111 ? 22.929 12.361 14.878 1.00 11.93 141 LEU B C 1
ATOM 2188 O O . LEU B 1 111 ? 22.476 12.253 16.021 1.00 13.57 141 LEU B O 1
ATOM 2193 N N . GLU B 1 112 ? 24.195 12.709 14.629 1.00 12.31 142 GLU B N 1
ATOM 2194 C CA A GLU B 1 112 ? 25.114 13.061 15.720 0.70 13.12 142 GLU B CA 1
ATOM 2195 C CA B GLU B 1 112 ? 25.144 13.085 15.693 0.30 13.09 142 GLU B CA 1
ATOM 2196 C C . GLU B 1 112 ? 24.610 14.283 16.464 1.00 13.22 142 GLU B C 1
ATOM 2197 O O . GLU B 1 112 ? 24.603 14.307 17.709 1.00 15.11 142 GLU B O 1
ATOM 2208 N N . ALA B 1 113 ? 24.127 15.285 15.739 1.00 11.85 143 ALA B N 1
ATOM 2209 C CA . ALA B 1 113 ? 23.595 16.486 16.339 1.00 12.42 143 ALA B CA 1
ATOM 2210 C C . ALA B 1 113 ? 22.361 16.140 17.172 1.00 12.03 143 ALA B C 1
ATOM 2211 O O . ALA B 1 113 ? 22.172 16.662 18.281 1.00 13.47 143 ALA B O 1
ATOM 2213 N N . ALA B 1 114 ? 21.468 15.321 16.615 1.00 11.47 144 ALA B N 1
ATOM 2214 C CA . ALA B 1 114 ? 20.235 14.979 17.320 1.00 11.89 144 ALA B CA 1
ATOM 2215 C C . ALA B 1 114 ? 20.524 14.188 18.586 1.00 13.51 144 ALA B C 1
ATOM 2216 O O . ALA B 1 114 ? 19.857 14.377 19.621 1.00 14.59 144 ALA B O 1
ATOM 2218 N N . LYS B 1 115 ? 21.554 13.356 18.555 1.00 14.42 145 LYS B N 1
ATOM 2219 C CA A LYS B 1 115 ? 21.881 12.538 19.742 0.50 16.40 145 LYS B CA 1
ATOM 2220 C CA B LYS B 1 115 ? 21.907 12.554 19.749 0.50 16.65 145 LYS B CA 1
ATOM 2221 C C . LYS B 1 115 ? 22.323 13.428 20.931 1.00 16.86 145 LYS B C 1
ATOM 2222 O O . LYS B 1 115 ? 22.122 13.061 22.121 1.00 22.02 145 LYS B O 1
ATOM 2227 N N . LYS B 1 116 ? 22.895 14.584 20.629 1.00 16.33 146 LYS B N 1
ATOM 2228 C CA . LYS B 1 116 ? 23.344 15.561 21.612 1.00 17.88 146 LYS B CA 1
ATOM 2229 C C . LYS B 1 116 ? 22.222 16.480 22.095 1.00 16.95 146 LYS B C 1
ATOM 2230 O O . LYS B 1 116 ? 22.471 17.436 22.832 1.00 19.48 146 LYS B O 1
ATOM 2234 N N . GLY B 1 117 ? 21.010 16.295 21.588 1.00 14.77 147 GLY B N 1
ATOM 2235 C CA . GLY B 1 117 ? 19.906 17.153 21.948 1.00 13.97 147 GLY B CA 1
ATOM 2236 C C . GLY B 1 117 ? 19.594 18.278 20.962 1.00 13.42 147 GLY B C 1
ATOM 2237 O O . GLY B 1 117 ? 18.727 19.116 21.202 1.00 15.72 147 GLY B O 1
ATOM 2238 N N . GLY B 1 118 ? 20.267 18.249 19.816 1.00 12.55 148 GLY B N 1
ATOM 2239 C CA . GLY B 1 118 ? 20.122 19.236 18.783 1.00 12.92 148 GLY B CA 1
ATOM 2240 C C . GLY B 1 118 ? 21.455 19.810 18.447 1.00 12.78 148 GLY B C 1
ATOM 2241 O O . GLY B 1 118 ? 22.301 20.010 19.306 1.00 15.21 148 GLY B O 1
ATOM 2242 N N . GLY B 1 119 ? 21.658 20.128 17.170 1.00 11.78 149 GLY B N 1
ATOM 2243 C CA . GLY B 1 119 ? 22.904 20.691 16.741 1.00 12.15 149 GLY B CA 1
ATOM 2244 C C . GLY B 1 119 ? 23.008 20.883 15.235 1.00 10.34 149 GLY B C 1
ATOM 2245 O O . GLY B 1 119 ? 22.001 20.776 14.538 1.00 10.36 149 GLY B O 1
ATOM 2246 N N . TYR B 1 120 ? 24.225 21.171 14.763 1.00 11.31 150 TYR B N 1
ATOM 2247 C CA . TYR B 1 120 ? 24.441 21.681 13.419 1.00 10.52 150 TYR B CA 1
ATOM 2248 C C . TYR B 1 120 ? 25.344 20.807 12.563 1.00 11.16 150 TYR B C 1
ATOM 2249 O O . TYR B 1 120 ? 26.284 20.167 13.069 1.00 12.15 150 TYR B O 1
ATOM 2258 N N . THR B 1 121 ? 25.039 20.791 11.264 1.00 9.96 151 THR B N 1
ATOM 2259 C CA . THR B 1 121 ? 25.817 20.081 10.248 1.00 9.69 151 THR B CA 1
ATOM 2260 C C . THR B 1 121 ? 26.050 21.075 9.086 1.00 9.83 151 THR B C 1
ATOM 2261 O O . THR B 1 121 ? 25.109 21.747 8.664 1.00 10.10 151 THR B O 1
ATOM 2265 N N . TYR B 1 122 ? 27.288 21.133 8.585 1.00 9.85 152 TYR B N 1
ATOM 2266 C CA . TYR B 1 122 ? 27.711 22.107 7.565 1.00 9.48 152 TYR B CA 1
ATOM 2267 C C . TYR B 1 122 ? 28.204 21.351 6.334 1.00 9.33 152 TYR B C 1
ATOM 2268 O O . TYR B 1 122 ? 29.041 20.480 6.429 1.00 11.11 152 TYR B O 1
ATOM 2277 N N . TYR B 1 123 ? 27.666 21.735 5.171 1.00 9.27 153 TYR B N 1
ATOM 2278 C CA . TYR B 1 123 ? 27.966 20.985 3.941 1.00 9.51 153 TYR B CA 1
ATOM 2279 C C . TYR B 1 123 ? 27.487 21.800 2.747 1.00 8.99 153 TYR B C 1
ATOM 2280 O O . TYR B 1 123 ? 26.765 22.779 2.901 1.00 9.97 153 TYR B O 1
ATOM 2289 N N . LYS B 1 124 ? 27.856 21.350 1.549 1.00 9.49 154 LYS B N 1
ATOM 2290 C CA . LYS B 1 124 ? 27.444 21.990 0.307 1.00 9.50 154 LYS B CA 1
ATOM 2291 C C . LYS B 1 124 ? 26.351 21.141 -0.347 1.00 9.17 154 LYS B C 1
ATOM 2292 O O . LYS B 1 124 ? 26.453 19.925 -0.388 1.00 10.45 154 LYS B O 1
ATOM 2298 N N . MET B 1 125 ? 25.358 21.807 -0.920 1.00 8.80 155 MET B N 1
ATOM 2299 C CA . MET B 1 125 ? 24.241 21.115 -1.544 1.00 8.70 155 MET B CA 1
ATOM 2300 C C . MET B 1 125 ? 23.510 22.082 -2.45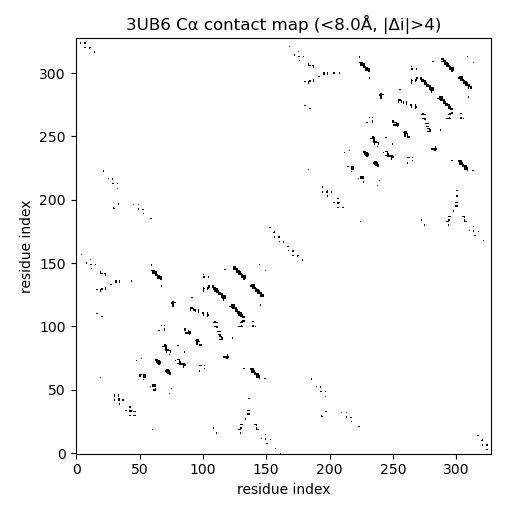6 1.00 8.65 155 MET B C 1
ATOM 2301 O O . MET B 1 125 ? 23.436 23.281 -2.158 1.00 8.84 155 MET B O 1
ATOM 2306 N N . PRO B 1 126 ? 22.914 21.582 -3.559 1.00 8.35 156 PRO B N 1
ATOM 2307 C CA . PRO B 1 126 ? 22.069 22.492 -4.316 1.00 8.13 156 PRO B CA 1
ATOM 2308 C C . PRO B 1 126 ? 20.851 22.944 -3.539 1.00 8.18 156 PRO B C 1
ATOM 2309 O O . PRO B 1 126 ? 20.471 22.321 -2.550 1.00 9.29 156 PRO B O 1
ATOM 2313 N N . LYS B 1 127 ? 20.196 23.967 -4.045 1.00 8.91 157 LYS B N 1
ATOM 2314 C CA . LYS B 1 127 ? 18.899 24.404 -3.547 1.00 9.95 157 LYS B CA 1
ATOM 2315 C C . LYS B 1 127 ? 17.745 23.576 -4.129 1.00 9.98 157 LYS B C 1
ATOM 2316 O O . LYS B 1 127 ? 16.634 23.577 -3.596 1.00 11.14 157 LYS B O 1
ATOM 2322 N N . TYR B 1 128 ? 17.970 22.953 -5.285 1.00 10.35 158 TYR B N 1
ATOM 2323 C CA . TYR B 1 128 ? 16.983 22.112 -5.959 1.00 10.61 158 TYR B CA 1
ATOM 2324 C C . TYR B 1 128 ? 17.710 21.026 -6.712 1.00 9.66 158 TYR B C 1
ATOM 2325 O O . TYR B 1 128 ? 18.889 21.172 -7.013 1.00 10.65 158 TYR B O 1
ATOM 2334 N N . ASP B 1 129 ? 16.971 19.967 -7.038 1.00 11.40 159 ASP B N 1
ATOM 2335 C CA . ASP B 1 129 ? 17.525 18.802 -7.733 1.00 11.85 159 ASP B CA 1
ATOM 2336 C C . ASP B 1 129 ? 18.115 19.257 -9.067 1.00 13.00 159 ASP B C 1
ATOM 2337 O O . ASP B 1 129 ? 17.402 19.807 -9.880 1.00 15.62 159 ASP B O 1
ATOM 2342 N N . GLY B 1 130 ? 19.409 19.064 -9.249 1.00 13.21 160 GLY B N 1
ATOM 2343 C CA . GLY B 1 130 ? 20.093 19.466 -10.475 1.00 14.50 160 GLY B CA 1
ATOM 2344 C C . GLY B 1 130 ? 20.693 20.861 -10.491 1.00 13.56 160 GLY B C 1
ATOM 2345 O O . GLY B 1 130 ? 21.283 21.272 -11.494 1.00 17.62 160 GLY B O 1
ATOM 2346 N N . GLY B 1 131 ? 20.588 21.579 -9.375 1.00 11.88 161 GLY B N 1
ATOM 2347 C CA . GLY B 1 131 ? 21.132 22.902 -9.290 1.00 11.61 161 GLY B CA 1
ATOM 2348 C C . GLY B 1 131 ? 22.625 22.952 -8.911 1.00 10.32 161 GLY B C 1
ATOM 2349 O O . GLY B 1 131 ? 23.251 21.924 -8.641 1.00 10.17 161 GLY B O 1
ATOM 2350 N N . VAL B 1 132 ? 23.207 24.140 -8.956 1.00 10.70 162 VAL B N 1
ATOM 2351 C CA . VAL B 1 132 ? 24.601 24.319 -8.581 1.00 10.36 162 VAL B CA 1
ATOM 2352 C C . VAL B 1 132 ? 24.710 24.164 -7.039 1.00 10.09 162 VAL B C 1
ATOM 2353 O O . VAL B 1 132 ? 23.931 24.783 -6.294 1.00 10.91 162 VAL B O 1
ATOM 2357 N N . PRO B 1 133 ? 25.670 23.396 -6.567 1.00 8.91 163 PRO B N 1
ATOM 2358 C CA . PRO B 1 133 ? 25.813 23.289 -5.098 1.00 9.64 163 PRO B CA 1
ATOM 2359 C C . PRO B 1 133 ? 26.257 24.586 -4.434 1.00 10.51 163 PRO B C 1
ATOM 2360 O O . PRO B 1 133 ? 27.017 25.356 -4.999 1.00 12.29 163 PRO B O 1
ATOM 2364 N N . GLU B 1 134 ? 25.727 24.830 -3.248 1.00 10.04 164 GLU B N 1
ATOM 2365 C CA A GLU B 1 134 ? 26.237 25.940 -2.498 0.50 11.79 164 GLU B CA 1
ATOM 2366 C CA B GLU B 1 134 ? 25.889 26.033 -2.432 0.50 11.41 164 GLU B CA 1
ATOM 2367 C C . GLU B 1 134 ? 26.204 25.636 -0.990 1.00 9.83 164 GLU B C 1
ATOM 2368 O O . GLU B 1 134 ? 25.585 24.690 -0.490 1.00 9.57 164 GLU B O 1
ATOM 2379 N N . LYS B 1 135 ? 26.985 26.438 -0.285 1.00 10.01 165 LYS B N 1
ATOM 2380 C CA . LYS B 1 135 ? 27.200 26.158 1.133 1.00 9.33 165 LYS B CA 1
ATOM 2381 C C . LYS B 1 135 ? 25.919 26.377 1.940 1.00 9.45 165 LYS B C 1
ATOM 2382 O O . LYS B 1 135 ? 25.204 27.368 1.742 1.00 10.14 165 LYS B O 1
ATOM 2388 N N . LYS B 1 136 ? 25.673 25.471 2.892 1.00 9.07 166 LYS B N 1
ATOM 2389 C CA . LYS B 1 136 ? 24.484 25.565 3.742 1.00 9.41 166 LYS B CA 1
ATOM 2390 C C . LYS B 1 136 ? 24.783 24.956 5.106 1.00 9.15 166 LYS B C 1
ATOM 2391 O O . LYS B 1 136 ? 25.856 24.418 5.357 1.00 9.64 166 LYS B O 1
ATOM 2397 N N . PHE B 1 137 ? 23.802 25.071 5.994 1.00 9.45 167 PHE B N 1
ATOM 2398 C CA . PHE B 1 137 ? 23.892 24.366 7.273 1.00 9.37 167 PHE B C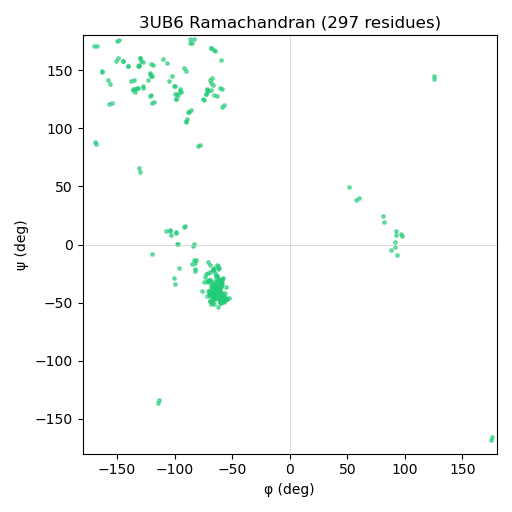A 1
ATOM 2399 C C . PHE B 1 137 ? 22.508 23.914 7.688 1.00 9.21 167 PHE B C 1
ATOM 2400 O O . PHE B 1 137 ? 21.477 24.453 7.231 1.00 9.21 167 PHE B O 1
ATOM 2408 N N . ALA B 1 138 ? 22.490 22.896 8.554 1.00 9.32 168 ALA B N 1
ATOM 2409 C CA . ALA B 1 138 ? 21.275 22.299 9.031 1.00 8.96 168 ALA B CA 1
ATOM 2410 C C . ALA B 1 138 ? 21.300 22.264 10.562 1.00 9.17 168 ALA B C 1
ATOM 2411 O O . ALA B 1 138 ? 22.306 21.867 11.159 1.00 11.44 168 ALA B O 1
ATOM 2413 N N . TYR B 1 139 ? 20.176 22.627 11.170 1.00 8.87 169 TYR B N 1
ATOM 2414 C CA . TYR B 1 139 ? 19.911 22.323 12.584 1.00 8.96 169 TYR B CA 1
ATOM 2415 C C . TYR B 1 139 ? 19.033 21.080 12.604 1.00 8.80 169 TYR B C 1
ATOM 2416 O O . TYR B 1 139 ? 17.989 21.049 11.925 1.00 9.19 169 TYR B O 1
ATOM 2425 N N . SER B 1 140 ? 19.443 20.031 13.311 1.00 9.25 170 SER B N 1
ATOM 2426 C CA . SER B 1 140 ? 18.630 18.843 13.436 1.00 8.73 170 SER B CA 1
ATOM 2427 C C . SER B 1 140 ? 18.274 18.587 14.901 1.00 9.30 170 SER B C 1
ATOM 2428 O O . SER B 1 140 ? 19.036 18.920 15.816 1.00 10.46 170 SER B O 1
ATOM 2431 N N . HIS B 1 141 ? 17.155 17.902 15.073 1.00 8.83 171 HIS B N 1
ATOM 2432 C CA . HIS B 1 141 ? 16.600 17.570 16.370 1.00 8.86 171 HIS B CA 1
ATOM 2433 C C . HIS B 1 141 ? 15.722 16.361 16.262 1.00 9.11 171 HIS B C 1
ATOM 2434 O O . HIS B 1 141 ? 14.960 16.219 15.282 1.00 10.20 171 HIS B O 1
ATOM 2441 N N . TYR B 1 142 ? 15.820 15.449 17.236 1.00 10.34 172 TYR B N 1
ATOM 2442 C CA . TYR B 1 142 ? 14.946 14.296 17.291 1.00 10.24 172 TYR B CA 1
ATOM 2443 C C . TYR B 1 142 ? 13.631 14.626 18.013 1.00 10.12 172 TYR B C 1
ATOM 2444 O O . TYR B 1 142 ? 13.633 14.990 19.213 1.00 12.64 172 TYR B O 1
ATOM 2453 N N . ASP B 1 143 ? 12.537 14.546 17.258 1.00 9.70 173 ASP B N 1
ATOM 2454 C CA . ASP B 1 143 ? 11.203 14.799 17.781 1.00 9.46 173 ASP B CA 1
ATOM 2455 C C . ASP B 1 143 ? 10.630 13.496 18.308 1.00 10.46 173 ASP B C 1
ATOM 2456 O O . ASP B 1 143 ? 10.323 12.610 17.545 1.00 10.28 173 ASP B O 1
ATOM 2461 N N . GLU B 1 144 ? 10.528 13.340 19.632 1.00 12.30 174 GLU B N 1
ATOM 2462 C CA A GLU B 1 144 ? 10.053 12.046 20.191 0.70 14.11 174 GLU B CA 1
ATOM 2463 C CA B GLU B 1 144 ? 10.075 12.089 20.224 0.30 11.50 174 GLU B CA 1
ATOM 2464 C C . GLU B 1 144 ? 8.640 11.705 19.812 1.00 12.26 174 GLU B C 1
ATOM 2465 O O . GLU B 1 144 ? 8.373 10.535 19.511 1.00 15.99 174 GLU B O 1
ATOM 2476 N N . VAL B 1 145 ? 7.759 12.701 19.678 1.00 11.08 175 VAL B N 1
ATOM 2477 C CA . VAL B 1 145 ? 6.363 12.410 19.311 1.00 11.38 175 VAL B CA 1
ATOM 2478 C C . VAL B 1 145 ? 6.287 11.753 17.938 1.00 10.76 175 VAL B C 1
ATOM 2479 O O . VAL B 1 145 ? 5.632 10.745 17.786 1.00 12.82 175 VAL B O 1
ATOM 2483 N N . SER B 1 146 ? 6.887 12.395 16.921 1.00 9.93 176 SER B N 1
ATOM 2484 C CA . SER B 1 146 ? 6.829 11.835 15.576 1.00 10.30 176 SER B CA 1
ATOM 2485 C C . SER B 1 146 ? 7.870 10.777 15.287 1.00 10.33 176 SER B C 1
ATOM 2486 O O . SER B 1 146 ? 7.798 10.090 14.271 1.00 11.81 176 SER B O 1
ATOM 2489 N N . GLN B 1 147 ? 8.864 10.676 16.157 1.00 10.28 177 GLN B N 1
ATOM 2490 C CA . GLN B 1 147 ? 10.007 9.796 15.997 1.00 11.50 177 GLN B CA 1
ATOM 2491 C C . GLN B 1 147 ? 10.764 10.085 14.681 1.00 11.51 177 GLN B C 1
ATOM 2492 O O . GLN B 1 147 ? 11.229 9.187 13.977 1.00 15.78 177 GLN B O 1
ATOM 2498 N N . MET B 1 148 ? 10.865 11.359 14.343 1.00 10.91 178 MET B N 1
ATOM 2499 C CA . MET B 1 148 ? 11.616 11.777 13.198 1.00 10.44 178 MET B CA 1
ATOM 2500 C C . MET B 1 148 ? 12.751 12.704 13.604 1.00 9.38 178 MET B C 1
ATOM 2501 O O . MET B 1 148 ? 12.588 13.529 14.543 1.00 10.16 178 MET B O 1
ATOM 2506 N N . VAL B 1 149 ? 13.889 12.609 12.904 1.00 9.21 179 VAL B N 1
ATOM 2507 C CA . VAL B 1 149 ? 14.982 13.576 13.018 1.00 8.71 179 VAL B CA 1
ATOM 2508 C C . VAL B 1 149 ? 14.689 14.661 11.970 1.00 8.38 179 VAL B C 1
ATOM 2509 O O . VAL B 1 149 ? 14.798 14.433 10.749 1.00 9.82 179 VAL B O 1
ATOM 2513 N N . ILE B 1 150 ? 14.247 15.811 12.472 1.00 8.00 180 ILE B N 1
ATOM 2514 C CA . ILE B 1 150 ? 13.819 16.932 11.654 1.00 7.88 180 ILE B CA 1
ATOM 2515 C C . ILE B 1 150 ? 14.962 17.918 11.543 1.00 8.67 180 ILE B C 1
ATOM 2516 O O . ILE B 1 150 ? 15.532 18.346 12.559 1.00 9.26 180 ILE B O 1
ATOM 2521 N N . ALA B 1 151 ? 15.289 18.323 10.301 1.00 8.61 181 ALA B N 1
ATOM 2522 C CA . ALA B 1 151 ? 16.320 19.301 10.045 1.00 7.99 181 ALA B CA 1
ATOM 2523 C C . ALA B 1 151 ? 15.748 20.533 9.323 1.00 7.49 181 ALA B C 1
ATOM 2524 O O . ALA B 1 151 ? 15.135 20.402 8.240 1.00 9.58 181 ALA B O 1
ATOM 2526 N N . ALA B 1 152 ? 15.908 21.702 9.939 1.00 7.91 182 ALA B N 1
ATOM 2527 C CA . ALA B 1 152 ? 15.632 22.990 9.308 1.00 7.32 182 ALA B CA 1
ATOM 2528 C C . ALA B 1 152 ? 16.980 23.458 8.770 1.00 8.07 182 ALA B C 1
ATOM 2529 O O . ALA B 1 152 ? 17.973 23.474 9.512 1.00 8.88 182 ALA B O 1
ATOM 2531 N N . THR B 1 153 ? 17.018 23.897 7.501 1.00 7.86 183 THR B N 1
ATOM 2532 C CA . THR B 1 153 ? 18.269 24.257 6.875 1.00 7.72 183 THR B CA 1
ATOM 2533 C C . THR B 1 153 ? 18.170 25.619 6.192 1.00 7.50 183 THR B C 1
ATOM 2534 O O . THR B 1 153 ? 17.082 26.043 5.776 1.00 8.15 183 THR B O 1
ATOM 2538 N N . SER B 1 154 ? 19.320 26.283 6.079 1.00 7.52 184 SER B N 1
ATOM 2539 C CA . SER B 1 154 ? 19.415 27.551 5.341 1.00 7.63 184 SER B CA 1
ATOM 2540 C C . SER B 1 154 ? 20.718 27.597 4.560 1.00 8.24 184 SER B C 1
ATOM 2541 O O . SER B 1 154 ? 21.732 26.995 4.952 1.00 9.36 184 SER B O 1
ATOM 2544 N N . TYR B 1 155 ? 20.674 28.371 3.477 1.00 9.47 185 TYR B N 1
ATOM 2545 C CA . TYR B 1 155 ? 21.796 28.585 2.578 1.00 10.31 185 TYR B CA 1
ATOM 2546 C C . TYR B 1 155 ? 22.449 29.934 2.896 1.00 9.80 185 TYR B C 1
ATOM 2547 O O . TYR B 1 155 ? 21.755 30.936 3.091 1.00 10.96 185 TYR B O 1
ATOM 2556 N N . TYR B 1 156 ? 23.779 29.975 2.931 1.00 11.04 186 TYR B N 1
ATOM 2557 C CA . TYR B 1 156 ? 24.470 31.237 3.240 1.00 10.95 186 TYR B CA 1
ATOM 2558 C C . TYR B 1 156 ? 24.114 32.322 2.223 1.00 11.82 186 TYR B C 1
ATOM 2559 O O . TYR B 1 156 ? 24.013 33.484 2.606 1.00 12.37 186 TYR B O 1
ATOM 2568 N N . THR B 1 157 ? 23.941 31.976 0.939 1.00 11.75 187 THR B N 1
ATOM 2569 C CA A THR B 1 157 ? 23.570 33.010 -0.056 0.60 13.15 187 THR B CA 1
ATOM 2570 C CA B THR B 1 157 ? 23.648 32.992 -0.019 0.40 12.31 187 THR B CA 1
ATOM 2571 C C . THR B 1 157 ? 22.300 33.711 0.353 1.00 12.66 187 THR B C 1
ATOM 2572 O O . THR B 1 157 ? 22.147 34.932 0.160 1.00 14.80 187 THR B O 1
ATOM 2579 N N . ASP B 1 158 ? 21.339 32.956 0.891 1.00 11.79 188 ASP B N 1
ATOM 2580 C CA . ASP B 1 158 ? 20.063 33.519 1.264 1.00 13.11 188 ASP B CA 1
ATOM 2581 C C . ASP B 1 158 ? 20.203 34.437 2.496 1.00 11.96 188 ASP B C 1
ATOM 2582 O O . ASP B 1 158 ? 19.541 35.484 2.572 1.00 14.41 188 ASP B O 1
ATOM 2587 N N . ILE B 1 159 ? 20.994 34.007 3.468 1.00 12.26 189 ILE B N 1
ATOM 2588 C CA . ILE B 1 159 ? 21.236 34.837 4.646 1.00 12.60 189 ILE B CA 1
ATOM 2589 C C . ILE B 1 159 ? 21.853 36.161 4.179 1.00 13.49 189 ILE B C 1
ATOM 2590 O O . ILE B 1 159 ? 21.455 37.251 4.654 1.00 15.40 189 ILE B O 1
ATOM 2595 N N . ASN B 1 160 ? 22.831 36.080 3.274 1.00 13.73 190 ASN B N 1
ATOM 2596 C CA . ASN B 1 160 ? 23.453 37.288 2.748 1.00 15.72 190 ASN B CA 1
ATOM 2597 C C . ASN B 1 160 ? 22.449 38.196 2.029 1.00 15.74 190 ASN B C 1
ATOM 2598 O O . ASN B 1 160 ? 22.425 39.422 2.252 1.00 18.42 190 ASN B O 1
ATOM 2603 N N . THR B 1 161 ? 21.558 37.607 1.238 1.00 15.87 191 THR B N 1
ATOM 2604 C CA . THR B 1 161 ? 20.513 38.384 0.548 1.00 18.03 191 THR B CA 1
ATOM 2605 C C . THR B 1 161 ? 19.641 39.126 1.561 1.00 17.17 191 THR B C 1
ATOM 2606 O O . THR B 1 161 ? 19.318 40.311 1.377 1.00 19.10 191 THR B O 1
ATOM 2610 N N . GLU B 1 162 ? 19.217 38.417 2.598 1.00 16.17 192 GLU B N 1
ATOM 2611 C CA . GLU B 1 162 ? 18.350 39.007 3.631 1.00 16.63 192 GLU B CA 1
ATOM 2612 C C . GLU B 1 162 ? 19.007 40.153 4.353 1.00 17.34 192 GLU B C 1
ATOM 2613 O O . GLU B 1 162 ? 18.331 41.054 4.847 1.00 19.82 192 GLU B O 1
ATOM 2619 N N . ASN B 1 163 ? 20.325 40.079 4.477 1.00 16.91 193 ASN B N 1
ATOM 2620 C CA . ASN B 1 163 ? 21.129 41.069 5.197 1.00 18.97 193 ASN B CA 1
ATOM 2621 C C . ASN B 1 163 ? 21.810 42.106 4.311 1.00 18.66 193 ASN B C 1
ATOM 2622 O O . ASN B 1 163 ? 22.561 42.945 4.811 1.00 22.78 193 ASN B O 1
ATOM 2627 N N . LYS B 1 164 ? 21.439 42.151 3.027 1.00 20.39 194 LYS B N 1
ATOM 2628 C CA . LYS B 1 164 ? 22.076 43.046 2.072 1.00 21.37 194 LYS B CA 1
ATOM 2629 C C . LYS B 1 164 ? 21.807 44.524 2.434 1.00 23.28 194 LYS B C 1
ATOM 2630 O O . LYS B 1 164 ? 22.688 45.347 2.267 1.00 27.52 194 LYS B O 1
ATOM 2634 N N . ALA B 1 165 ? 20.564 44.874 2.770 1.00 22.85 195 ALA B N 1
ATOM 2635 C CA . ALA B 1 165 ? 20.239 46.270 3.102 1.00 24.67 195 ALA B CA 1
ATOM 2636 C C . ALA B 1 165 ? 21.048 46.738 4.294 1.00 26.67 195 ALA B C 1
ATOM 2637 O O . ALA B 1 165 ? 21.489 47.899 4.333 1.00 30.54 195 ALA B O 1
ATOM 2639 N N . ILE B 1 166 ? 21.198 45.870 5.291 1.00 24.78 196 ILE B N 1
ATOM 2640 C CA . ILE B 1 166 ? 22.025 46.164 6.473 1.00 24.68 196 ILE B CA 1
ATOM 2641 C C . ILE B 1 166 ? 23.492 46.377 6.063 1.00 26.32 196 ILE B C 1
ATOM 2642 O O . ILE B 1 166 ? 24.113 47.383 6.436 1.00 31.85 196 ILE B O 1
ATOM 2647 N N . LYS B 1 167 ? 23.979 45.548 5.149 1.00 29.13 197 LYS B N 1
ATOM 2648 C CA . LYS B 1 167 ? 25.360 45.646 4.677 1.00 30.36 197 LYS B CA 1
ATOM 2649 C C . LYS B 1 167 ? 25.570 46.940 3.888 1.00 31.81 197 LYS B C 1
ATOM 2650 O O . LYS B 1 167 ? 26.556 47.667 4.104 1.00 36.85 197 LYS B O 1
ATOM 2654 N N . GLU B 1 168 ? 24.589 47.297 3.066 1.00 33.58 198 GLU B N 1
ATOM 2655 C CA . GLU B 1 168 ? 24.685 48.500 2.234 1.00 35.60 198 GLU B CA 1
ATOM 2656 C C . GLU B 1 168 ? 24.629 49.772 3.079 1.00 37.66 198 GLU B C 1
ATOM 2657 O O . GLU B 1 168 ? 25.269 50.774 2.746 1.00 40.43 198 GLU B O 1
ATOM 2663 N N . GLY B 1 169 ? 23.919 49.714 4.200 1.00 36.18 199 GLY B N 1
ATOM 2664 C CA . GLY B 1 169 ? 23.844 50.848 5.125 1.00 38.51 199 GLY B CA 1
ATOM 2665 C C . GLY B 1 169 ? 25.179 51.063 5.816 1.00 39.86 199 GLY B C 1
ATOM 2666 O O . GLY B 1 169 ? 25.610 52.209 6.002 1.00 40.69 199 GLY B O 1
ATOM 2667 N N . VAL B 1 170 ? 25.819 49.975 6.238 1.00 40.67 200 VAL B N 1
ATOM 2668 C CA . VAL B 1 170 ? 27.127 50.038 6.885 1.00 42.32 200 VAL B CA 1
ATOM 2669 C C . VAL B 1 170 ? 28.142 50.653 5.930 1.00 42.65 200 VAL B C 1
ATOM 2670 O O . VAL B 1 170 ? 28.851 51.617 6.278 1.00 43.48 200 VAL B O 1
ATOM 2674 N N . ASN B 1 171 ? 28.096 50.220 4.676 1.00 43.89 201 ASN B N 1
ATOM 2675 C CA . ASN B 1 171 ? 28.974 50.782 3.659 1.00 46.37 201 ASN B CA 1
ATOM 2676 C C . ASN B 1 171 ? 28.670 52.270 3.463 1.00 46.41 201 ASN B C 1
ATOM 2677 O O . ASN B 1 171 ? 29.591 53.074 3.271 1.00 47.04 201 ASN B O 1
ATOM 2682 N N . LYS B 1 172 ? 27.404 52.653 3.657 1.00 44.28 202 LYS B N 1
ATOM 2683 C CA . LYS B 1 172 ? 26.998 54.056 3.555 1.00 47.36 202 LYS B CA 1
ATOM 2684 C C . LYS B 1 172 ? 27.852 54.902 4.508 1.00 48.55 202 LYS B C 1
ATOM 2685 O O . LYS B 1 172 ? 28.263 56.013 4.164 1.00 48.30 202 LYS B O 1
ATOM 2686 N N . VAL B 1 173 ? 28.184 54.345 5.671 1.00 50.40 203 VAL B N 1
ATOM 2687 C CA . VAL B 1 173 ? 29.020 55.028 6.655 1.00 50.94 203 VAL B CA 1
ATOM 2688 C C . VAL B 1 173 ? 30.421 54.402 6.734 1.00 52.73 203 VAL B C 1
ATOM 2689 O O . VAL B 1 173 ? 31.297 54.660 5.891 1.00 55.90 203 VAL B O 1
#

InterPro domains:
  IPR003660 HAMP domain [PF00672] (230-279)
  IPR003660 HAMP domain [PS50885] (229-284)
  IPR003660 HAMP domain [SM00304] (229-284)
  IPR004089 Methyl-accepting chemotaxis protein (MCP) signalling domain [PF00015] (375-520)
  IPR004089 Methyl-accepting chemotaxis protein (MCP) signalling domain [PS50111] (282-546)
  IPR004089 Methyl-accepting chemotaxis protein (MCP) signalling domain [SM00283] (299-560)
  IPR033480 Single Cache domain 2 [PF17200] (73-193)
  IPR033480 Single Cache domain 2 [SM01049] (45-135)

CATH classification: 3.30.450.20

B-factor: mean 18.28, std 11.14, range [6.4, 65.54]

Radius of gyration: 20.55 Å; Cα contacts (8 Å, |Δi|>4): 604; chains: 2; bounding box: 53×52×44 Å

Organism: Helicobacter pylori (strain P12) (NCBI:txid570508)

Sequence (328 aa):
LAQLMEHLETGQYKKREKTLAYMMTKKILEQGIHEYYKSFDNNDTARKKMALDDYFKRRINDDKKGMIYMVVVDKNGVVLFDPVNPKTVGQQSGLDAQSVDGVYYVRGYLEEAAKKGGGYTYYKMPKYDGGVPEEKKFAYSHYDEEVSQMVIAATSYYTTDINTENKAIKEGVNKVLAQLMEHLETGQYKKREKTLAYMMTKKILEQGIHEEYYKKSSFDDNDDTARKKMALDYFKKRINDDKGMIYMVVVDKNGVVLFDPVNPKTVGQSGLDAQQSVDGVYYVRGYLEEAAKKKGGGYTYYKMPKYDGGVPEEKKFAYSHYDEEVSQMVIAATSYYTTDINTENKAIKEGVNKV